Protein AF-A0A2P2MJB2-F1 (afdb_monomer_lite)

Structure (mmCIF, N/CA/C/O backbone):
data_AF-A0A2P2MJB2-F1
#
_entry.id   AF-A0A2P2MJB2-F1
#
loop_
_atom_site.group_PDB
_atom_site.id
_atom_site.type_symbol
_atom_site.label_atom_id
_atom_site.label_alt_id
_atom_site.label_comp_id
_atom_site.label_asym_id
_atom_site.label_entity_id
_atom_site.label_seq_id
_atom_site.pdbx_PDB_ins_code
_atom_site.Cartn_x
_atom_site.Cartn_y
_atom_site.Cartn_z
_atom_site.occupancy
_atom_site.B_iso_or_equiv
_atom_site.auth_seq_id
_atom_site.auth_comp_id
_atom_site.auth_asym_id
_atom_site.auth_atom_id
_atom_site.pdbx_PDB_model_num
ATOM 1 N N . MET A 1 1 ? -9.922 12.849 76.627 1.00 43.41 1 MET A N 1
ATOM 2 C CA . MET A 1 1 ? -11.398 12.829 76.619 1.00 43.41 1 MET A CA 1
ATOM 3 C C . MET A 1 1 ? -11.827 11.798 75.585 1.00 43.41 1 MET A C 1
ATOM 5 O O . MET A 1 1 ? -11.849 12.112 74.407 1.00 43.41 1 MET A O 1
ATOM 9 N N . SER A 1 2 ? -12.050 10.553 76.002 1.00 50.75 2 SER A N 1
ATOM 10 C CA . SER A 1 2 ? -12.799 9.562 75.207 1.00 50.75 2 SER A CA 1
ATOM 11 C C . SER A 1 2 ? -14.264 9.645 75.650 1.00 50.75 2 SER A C 1
ATOM 13 O O . SER A 1 2 ? -14.484 10.050 76.798 1.00 50.75 2 SER A O 1
ATOM 15 N N . PRO A 1 3 ? -15.258 9.277 74.818 1.00 53.44 3 PRO A N 1
ATOM 16 C CA . PRO A 1 3 ? -15.644 7.860 74.802 1.00 53.44 3 PRO A CA 1
ATOM 17 C C . PRO A 1 3 ? -16.265 7.290 73.495 1.00 53.44 3 PRO A C 1
ATOM 19 O O . PRO A 1 3 ? -16.891 8.003 72.724 1.00 53.44 3 PRO A O 1
ATOM 22 N N . LEU A 1 4 ? -16.145 5.954 73.382 1.00 44.53 4 LEU A N 1
ATOM 23 C CA . LEU A 1 4 ? -17.141 4.948 72.935 1.00 44.53 4 LEU A CA 1
ATOM 24 C C . LEU A 1 4 ? -17.573 4.928 71.450 1.00 44.53 4 LEU A C 1
ATOM 26 O O . LEU A 1 4 ? -18.148 5.879 70.947 1.00 44.53 4 LEU A O 1
ATOM 30 N N . ALA A 1 5 ? -17.196 3.870 70.710 1.00 39.19 5 ALA A N 1
ATOM 31 C CA . ALA A 1 5 ? -17.978 2.632 70.449 1.00 39.19 5 ALA A CA 1
ATOM 32 C C . ALA A 1 5 ? -19.098 2.893 69.410 1.00 39.19 5 ALA A C 1
ATOM 34 O O . ALA A 1 5 ? -19.736 3.929 69.463 1.00 39.19 5 ALA A O 1
ATOM 35 N N . TRP A 1 6 ? -19.341 2.089 68.370 1.00 40.00 6 TRP A N 1
ATOM 36 C CA . TRP A 1 6 ? -19.745 0.682 68.393 1.00 40.00 6 TRP A CA 1
ATOM 37 C C . TRP A 1 6 ? -19.389 -0.048 67.081 1.00 40.00 6 TRP A C 1
ATOM 39 O O . TRP A 1 6 ? -19.375 0.531 65.998 1.00 40.00 6 TRP A O 1
ATOM 49 N N . LEU A 1 7 ? -19.106 -1.341 67.237 1.00 38.88 7 LEU A N 1
ATOM 50 C CA . LEU A 1 7 ? -18.754 -2.357 66.242 1.00 38.88 7 LEU A CA 1
ATOM 51 C C . LEU A 1 7 ? -19.989 -3.038 65.600 1.00 38.88 7 LEU A C 1
ATOM 53 O O . LEU A 1 7 ? -21.054 -3.052 66.212 1.00 38.88 7 LEU A O 1
ATOM 57 N N . LEU A 1 8 ? -19.713 -3.758 64.491 1.00 44.00 8 LEU A N 1
ATOM 58 C CA . LEU A 1 8 ? -20.406 -4.936 63.896 1.00 44.00 8 LEU A CA 1
ATOM 59 C C . LEU A 1 8 ? -21.580 -4.690 62.910 1.00 44.00 8 LEU A C 1
ATOM 61 O O . LEU A 1 8 ? -22.288 -3.699 63.045 1.00 44.00 8 LEU A O 1
ATOM 65 N N . PRO A 1 9 ? -21.935 -5.669 62.037 1.00 54.81 9 PRO A N 1
ATOM 66 C CA . PRO A 1 9 ? -21.113 -6.609 61.238 1.00 54.81 9 PRO A CA 1
ATOM 67 C C . PRO A 1 9 ? -21.660 -6.850 59.793 1.00 54.81 9 PRO A C 1
ATOM 69 O O . PRO A 1 9 ? -22.717 -6.330 59.436 1.00 54.81 9 PRO A O 1
ATOM 72 N N . PRO A 1 10 ? -20.981 -7.663 58.948 1.00 51.41 10 PRO A N 1
ATOM 73 C CA . PRO A 1 10 ? -21.463 -8.055 57.616 1.00 51.41 10 PRO A CA 1
ATOM 74 C C . PRO A 1 10 ? -22.484 -9.205 57.674 1.00 51.41 10 PRO A C 1
ATOM 76 O O . PRO A 1 10 ? -22.406 -10.057 58.556 1.00 51.41 10 PRO A O 1
ATOM 79 N N . HIS A 1 11 ? -23.392 -9.286 56.694 1.00 41.19 11 HIS A N 1
ATOM 80 C CA . HIS A 1 11 ? -24.265 -10.451 56.503 1.00 41.19 11 HIS A CA 1
ATOM 81 C C . HIS A 1 11 ? -24.549 -10.735 55.016 1.00 41.19 11 HIS A C 1
ATOM 83 O O . HIS A 1 11 ? -25.156 -9.939 54.307 1.00 41.19 11 HIS A O 1
ATOM 89 N N . ALA A 1 12 ? -24.142 -11.925 54.587 1.00 40.00 12 ALA A N 1
ATOM 90 C CA . ALA A 1 12 ? -24.775 -12.769 53.567 1.00 40.00 12 ALA A CA 1
ATOM 91 C C . ALA A 1 12 ? -24.996 -14.156 54.242 1.00 40.00 12 ALA A C 1
ATOM 93 O O . ALA A 1 12 ? -24.514 -14.308 55.372 1.00 40.00 12 ALA A O 1
ATOM 94 N N . PRO A 1 13 ? -25.606 -15.206 53.642 1.00 51.09 13 PRO A N 1
ATOM 95 C CA . PRO A 1 13 ? -26.336 -15.336 52.369 1.00 51.09 13 PRO A CA 1
ATOM 96 C C . PRO A 1 13 ? -27.654 -16.180 52.459 1.00 51.09 13 PRO A C 1
ATOM 98 O O . PRO A 1 13 ? -28.024 -16.674 53.521 1.00 51.09 13 PRO A O 1
ATOM 101 N N . ALA A 1 14 ? -28.235 -16.452 51.272 1.00 40.25 14 ALA A N 1
ATOM 102 C CA . ALA A 1 14 ? -28.936 -17.689 50.843 1.00 40.25 14 ALA A CA 1
ATOM 103 C C . ALA A 1 14 ? -30.496 -17.741 50.933 1.00 40.25 14 ALA A C 1
ATOM 105 O O . ALA A 1 14 ? -31.116 -16.806 51.425 1.00 40.25 14 ALA A O 1
ATOM 106 N N . PRO A 1 15 ? -31.164 -18.807 50.426 1.00 49.62 15 PRO A N 1
ATOM 107 C CA . PRO A 1 15 ? -31.407 -19.117 48.998 1.00 49.62 15 PRO A CA 1
ATOM 108 C C . PRO A 1 15 ? -32.868 -19.566 48.729 1.00 49.62 15 PRO A C 1
ATOM 110 O O . PRO A 1 15 ? -33.490 -20.116 49.629 1.00 49.62 15 PRO A O 1
ATOM 113 N N . ILE A 1 16 ? -33.423 -19.476 47.506 1.00 40.62 16 ILE A N 1
ATOM 114 C CA . ILE A 1 16 ? -34.635 -20.273 47.183 1.00 40.62 16 ILE A CA 1
ATOM 115 C C . ILE A 1 16 ? -34.824 -20.592 45.680 1.00 40.62 16 ILE A C 1
ATOM 117 O O . ILE A 1 16 ? -35.149 -19.736 44.868 1.00 40.62 16 ILE A O 1
ATOM 121 N N . THR A 1 17 ? -34.542 -21.860 45.358 1.00 38.47 17 THR A N 1
ATOM 122 C CA . THR A 1 17 ? -35.263 -22.852 44.521 1.00 38.47 17 THR A CA 1
ATOM 123 C C . THR A 1 17 ? -36.115 -22.462 43.295 1.00 38.47 17 THR A C 1
ATOM 125 O O . THR A 1 17 ? -37.085 -21.717 43.378 1.00 38.47 17 THR A O 1
ATOM 128 N N . SER A 1 18 ? -35.825 -23.177 42.196 1.00 41.62 18 SER A N 1
ATOM 129 C CA . SER A 1 18 ? -36.651 -23.434 40.996 1.00 41.62 18 SER A CA 1
ATOM 130 C C . SER A 1 18 ? -37.917 -24.264 41.305 1.00 41.62 18 SER A C 1
ATOM 132 O O . SER A 1 18 ? -37.955 -24.947 42.331 1.00 41.62 18 SER A O 1
ATOM 134 N N . PRO A 1 19 ? -38.913 -24.298 40.394 1.00 46.28 19 PRO A N 1
ATOM 135 C CA . PRO A 1 19 ? -39.072 -25.536 39.621 1.00 46.28 19 PRO A CA 1
ATOM 136 C C . PRO A 1 19 ? -39.451 -25.345 38.135 1.00 46.28 19 PRO A C 1
ATOM 138 O O . PRO A 1 19 ? -40.383 -24.637 37.771 1.00 46.28 19 PRO A O 1
ATOM 141 N N . PHE A 1 20 ? -38.707 -26.045 37.279 1.00 32.50 20 PHE A N 1
ATOM 142 C CA . PHE A 1 20 ? -39.176 -27.078 36.340 1.00 32.50 20 PHE A CA 1
ATOM 143 C C . PHE A 1 20 ? -40.640 -27.018 35.839 1.00 32.50 20 PHE A C 1
ATOM 145 O O . PHE A 1 20 ? -41.558 -27.422 36.549 1.00 32.50 20 PHE A O 1
ATOM 152 N N . ILE A 1 21 ? -40.840 -26.711 34.548 1.00 40.47 21 ILE A N 1
ATOM 153 C CA . ILE A 1 21 ? -41.947 -27.267 33.747 1.00 40.47 21 ILE A CA 1
ATOM 154 C C . ILE A 1 21 ? -41.405 -27.691 32.377 1.00 40.47 21 ILE A C 1
ATOM 156 O O . ILE A 1 21 ? -41.016 -26.869 31.554 1.00 40.47 21 ILE A O 1
ATOM 160 N N . ALA A 1 22 ? -41.434 -29.001 32.140 1.00 38.81 22 ALA A N 1
ATOM 161 C CA . ALA A 1 22 ? -41.289 -29.645 30.843 1.00 38.81 22 ALA A CA 1
ATOM 162 C C . ALA A 1 22 ? -42.649 -30.219 30.430 1.00 38.81 22 ALA A C 1
ATOM 164 O O . ALA A 1 22 ? -43.267 -30.898 31.249 1.00 38.81 22 ALA A O 1
ATOM 165 N N . LYS A 1 23 ? -43.086 -30.019 29.175 1.00 38.75 23 LYS A N 1
ATOM 166 C CA . LYS A 1 23 ? -44.086 -30.873 28.498 1.00 38.75 23 LYS A CA 1
ATOM 167 C C . LYS A 1 23 ? -43.844 -30.938 26.976 1.00 38.75 23 LYS A C 1
ATOM 169 O O . LYS A 1 23 ? -44.117 -29.987 26.258 1.00 38.75 23 LYS A O 1
ATOM 174 N N . ASN A 1 24 ? -43.288 -32.078 26.550 1.00 30.58 24 ASN A N 1
ATOM 175 C CA . ASN A 1 24 ? -43.633 -32.967 25.420 1.00 30.58 24 ASN A CA 1
ATOM 176 C C . ASN A 1 24 ? -44.560 -32.439 24.299 1.00 30.58 24 ASN A C 1
ATOM 178 O O . ASN A 1 24 ? -45.651 -31.958 24.567 1.00 30.58 24 ASN A O 1
ATOM 182 N N . SER A 1 25 ? -44.138 -32.509 23.027 1.00 32.75 25 SER A N 1
ATOM 183 C CA . SER A 1 25 ? -44.220 -33.655 22.082 1.00 32.75 25 SER A CA 1
ATOM 184 C C . SER A 1 25 ? -45.566 -33.772 21.360 1.00 32.75 25 SER A C 1
ATOM 186 O O . SER A 1 25 ? -46.588 -34.033 21.985 1.00 32.75 25 SER A O 1
ATOM 188 N N . THR A 1 26 ? -45.546 -33.691 20.025 1.00 35.88 26 THR A N 1
ATOM 189 C CA . THR A 1 26 ? -46.338 -34.580 19.155 1.00 35.88 26 THR A CA 1
ATOM 190 C C . THR A 1 26 ? -45.805 -34.571 17.717 1.00 35.88 26 THR A C 1
ATOM 192 O O . THR A 1 26 ? -45.382 -33.555 17.176 1.00 35.88 26 THR A O 1
ATOM 195 N N . ARG A 1 27 ? -45.774 -35.777 17.146 1.00 32.28 27 ARG A N 1
ATOM 196 C CA . ARG A 1 27 ? -45.205 -36.218 15.864 1.00 32.28 27 ARG A CA 1
ATOM 197 C C . ARG A 1 27 ? -46.174 -36.021 14.684 1.00 32.28 27 ARG A C 1
ATOM 199 O O . ARG A 1 27 ? -47.317 -36.433 14.821 1.00 32.28 27 ARG A O 1
ATOM 206 N N . SER A 1 28 ? -45.606 -35.614 13.534 1.00 34.28 28 SER A N 1
ATOM 207 C CA . SER A 1 28 ? -45.707 -36.209 12.165 1.00 34.28 28 SER A CA 1
ATOM 208 C C . SER A 1 28 ? -47.097 -36.387 11.498 1.00 34.28 28 SER A C 1
ATOM 210 O O . SER A 1 28 ? -48.111 -36.197 12.155 1.00 34.28 28 SER A O 1
ATOM 212 N N . PRO A 1 29 ? -47.219 -36.871 10.232 1.00 47.38 29 PRO A N 1
ATOM 213 C CA . PRO A 1 29 ? -46.289 -36.977 9.083 1.00 47.38 29 PRO A CA 1
ATOM 214 C C . PRO A 1 29 ? -46.909 -36.456 7.753 1.00 47.38 29 PRO A C 1
ATOM 216 O O . PRO A 1 29 ? -48.090 -36.126 7.705 1.00 47.38 29 PRO A O 1
ATOM 219 N N . ARG A 1 30 ? -46.126 -36.468 6.657 1.00 38.19 30 ARG A N 1
ATOM 220 C CA . ARG A 1 30 ? -46.493 -36.841 5.256 1.00 38.19 30 ARG A CA 1
ATOM 221 C C . ARG A 1 30 ? -45.247 -36.575 4.384 1.00 38.19 30 ARG A C 1
ATOM 223 O O . ARG A 1 30 ? -44.836 -35.432 4.269 1.00 38.19 30 ARG A O 1
ATOM 230 N N . LEU A 1 31 ? -44.413 -37.559 4.028 1.00 35.00 31 LEU A N 1
ATOM 231 C CA . LEU A 1 31 ? -44.549 -38.567 2.959 1.00 35.00 31 LEU A CA 1
ATOM 232 C C . LEU A 1 31 ? -45.032 -37.998 1.614 1.00 35.00 31 LEU A C 1
ATOM 234 O O . LEU A 1 31 ? -46.229 -37.793 1.455 1.00 35.00 31 LEU A O 1
ATOM 238 N N . PHE A 1 32 ? -44.100 -37.798 0.674 1.00 32.62 32 PHE A N 1
ATOM 239 C CA . PHE A 1 32 ? -43.993 -38.443 -0.656 1.00 32.62 32 PHE A CA 1
ATOM 240 C C . PHE A 1 32 ? -43.195 -37.547 -1.615 1.00 32.62 32 PHE A C 1
ATOM 242 O O . PHE A 1 32 ? -43.469 -36.356 -1.711 1.00 32.62 32 PHE A O 1
ATOM 249 N N . GLY A 1 33 ? -42.246 -38.123 -2.361 1.00 34.00 33 GLY A N 1
ATOM 250 C CA . GLY A 1 33 ? -41.625 -37.423 -3.491 1.00 34.00 33 GLY A CA 1
ATOM 251 C C . GLY A 1 33 ? -40.179 -37.799 -3.789 1.00 34.00 33 GLY A C 1
ATOM 252 O O . GLY A 1 33 ? -39.325 -36.930 -3.904 1.00 34.00 33 GLY A O 1
ATOM 253 N N . SER A 1 34 ? -39.887 -39.089 -3.897 1.00 38.25 34 SER A N 1
ATOM 254 C CA . SER A 1 34 ? -38.646 -39.604 -4.471 1.00 38.25 34 SER A CA 1
ATOM 255 C C . SER A 1 34 ? -38.656 -39.433 -5.989 1.00 38.25 34 SER A C 1
ATOM 257 O O . SER A 1 34 ? -39.406 -40.166 -6.611 1.00 38.25 34 SER A O 1
ATOM 259 N N . TYR A 1 35 ? -37.818 -38.574 -6.580 1.00 40.47 35 TYR A N 1
ATOM 260 C CA . TYR A 1 35 ? -37.273 -38.778 -7.936 1.00 40.47 35 TYR A CA 1
ATOM 261 C C . TYR A 1 35 ? -35.964 -37.993 -8.118 1.00 40.47 35 TYR A C 1
ATOM 263 O O . TYR A 1 35 ? -35.960 -36.778 -8.285 1.00 40.47 35 TYR A O 1
ATOM 271 N N . LEU A 1 36 ? -34.844 -38.720 -8.109 1.00 39.91 36 LEU A N 1
ATOM 272 C CA . LEU A 1 36 ? -33.612 -38.317 -8.789 1.00 39.91 36 LEU A CA 1
ATOM 273 C C . LEU A 1 36 ? -33.759 -38.629 -10.284 1.00 39.91 36 LEU A C 1
ATOM 275 O O . LEU A 1 36 ? -34.288 -39.686 -10.636 1.00 39.91 36 LEU A O 1
ATOM 279 N N . PRO A 1 37 ? -33.176 -37.794 -11.153 1.00 48.34 37 PRO A N 1
ATOM 280 C CA . PRO A 1 37 ? -32.307 -38.359 -12.176 1.00 48.34 37 PRO A CA 1
ATOM 281 C C . PRO A 1 37 ? -30.962 -37.622 -12.270 1.00 48.34 37 PRO A C 1
ATOM 283 O O . PRO A 1 37 ? -30.874 -36.398 -12.227 1.00 48.34 37 PRO A O 1
ATOM 286 N N . ALA A 1 38 ? -29.903 -38.418 -12.415 1.00 47.19 38 ALA A N 1
ATOM 287 C CA . ALA A 1 38 ? -28.533 -38.001 -12.703 1.00 47.19 38 ALA A CA 1
ATOM 288 C C . ALA A 1 38 ? -28.346 -37.682 -14.221 1.00 47.19 38 ALA A C 1
ATOM 290 O O . ALA A 1 38 ? -29.267 -37.895 -15.012 1.00 47.19 38 ALA A O 1
ATOM 291 N N . PRO A 1 39 ? -27.183 -37.149 -14.650 1.00 44.59 39 PRO A N 1
ATOM 292 C CA . PRO A 1 39 ? -27.061 -36.117 -15.685 1.00 44.59 39 PRO A CA 1
ATOM 293 C C . PRO A 1 39 ? -26.929 -36.640 -17.124 1.00 44.59 39 PRO A C 1
ATOM 295 O O . PRO A 1 39 ? -26.450 -37.747 -17.364 1.00 44.59 39 PRO A O 1
ATOM 298 N N . ARG A 1 40 ? -27.210 -35.770 -18.106 1.00 41.16 40 ARG A N 1
ATOM 299 C CA . ARG A 1 40 ? -26.681 -35.886 -19.477 1.00 41.16 40 ARG A CA 1
ATOM 300 C C . ARG A 1 40 ? -26.081 -34.550 -19.923 1.00 41.16 40 ARG A C 1
ATOM 302 O O . ARG A 1 40 ? -26.761 -33.530 -19.923 1.00 41.16 40 ARG A O 1
ATOM 309 N N . LYS A 1 41 ? -24.790 -34.573 -20.269 1.00 43.97 41 LYS A N 1
ATOM 310 C CA . LYS A 1 41 ? -24.039 -33.457 -20.869 1.00 43.97 41 LYS A CA 1
ATOM 311 C C . LYS A 1 41 ? -24.464 -33.264 -22.328 1.00 43.97 41 LYS A C 1
ATOM 313 O O . LYS A 1 41 ? -24.533 -34.260 -23.047 1.00 43.97 41 LYS A O 1
ATOM 318 N N . PRO A 1 42 ? -24.544 -32.015 -22.798 1.00 46.28 42 PRO A N 1
ATOM 319 C CA . PRO A 1 42 ? -24.062 -31.676 -24.129 1.00 46.28 42 PRO A CA 1
ATOM 320 C C . PRO A 1 42 ? -22.739 -30.914 -24.011 1.00 46.28 42 PRO A C 1
ATOM 322 O O . PRO A 1 42 ? -22.629 -29.919 -23.295 1.00 46.28 42 PRO A O 1
ATOM 325 N N . ARG A 1 43 ? -21.722 -31.426 -24.707 1.00 46.12 43 ARG A N 1
ATOM 326 C CA . ARG A 1 43 ? -20.612 -30.622 -25.217 1.00 46.12 43 ARG A CA 1
ATOM 327 C C . ARG A 1 43 ? -21.176 -29.814 -26.382 1.00 46.12 43 ARG A C 1
ATOM 329 O O . ARG A 1 43 ? -21.830 -30.414 -27.222 1.00 46.12 43 ARG A O 1
ATOM 336 N N . ASP A 1 44 ? -20.955 -28.506 -26.396 1.00 41.75 44 ASP A N 1
ATOM 337 C CA . ASP A 1 44 ? -20.307 -27.833 -27.524 1.00 41.75 44 ASP A CA 1
ATOM 338 C C . ASP A 1 44 ? -20.040 -26.362 -27.211 1.00 41.75 44 ASP A C 1
ATOM 340 O O . ASP A 1 44 ? -20.667 -25.743 -26.351 1.00 41.75 44 ASP A O 1
ATOM 344 N N . GLY A 1 45 ? -18.967 -25.876 -27.826 1.00 51.62 45 GLY A N 1
ATOM 345 C CA . GLY A 1 45 ? -18.256 -24.671 -27.459 1.00 51.62 45 GLY A CA 1
ATOM 346 C C . GLY A 1 45 ? -18.960 -23.389 -27.872 1.00 51.62 45 GLY A C 1
ATOM 347 O O . GLY A 1 45 ? -19.231 -23.142 -29.039 1.00 51.62 45 GLY A O 1
ATOM 348 N N . SER A 1 46 ? -19.118 -22.520 -26.889 1.00 43.25 46 SER A N 1
ATOM 349 C CA . SER A 1 46 ? -19.092 -21.070 -27.030 1.00 43.25 46 SER A CA 1
ATOM 350 C C . SER A 1 46 ? -18.751 -20.570 -25.639 1.00 43.25 46 SER A C 1
ATOM 352 O O . SER A 1 46 ? -19.523 -20.835 -24.721 1.00 43.25 46 SER A O 1
ATOM 354 N N . TRP A 1 47 ? -17.589 -19.951 -25.433 1.00 46.78 47 TRP A N 1
ATOM 355 C CA . TRP A 1 47 ? -17.288 -19.295 -24.163 1.00 46.78 47 TRP A CA 1
ATOM 356 C C . TRP A 1 47 ? -18.332 -18.199 -23.939 1.00 46.78 47 TRP A C 1
ATOM 358 O O . TRP A 1 47 ? -18.296 -17.200 -24.659 1.00 46.78 47 TRP A O 1
ATOM 368 N N . PRO A 1 48 ? -19.265 -18.332 -22.977 1.00 46.03 48 PRO A N 1
ATOM 369 C CA . PRO A 1 48 ? -19.986 -17.168 -22.529 1.00 46.03 48 PRO A CA 1
ATOM 370 C C . PRO A 1 48 ? -19.034 -16.458 -21.577 1.00 46.03 48 PRO A C 1
ATOM 372 O O . PRO A 1 48 ? -18.573 -17.033 -20.586 1.00 46.03 48 PRO A O 1
ATOM 375 N N . CYS A 1 49 ? -18.725 -15.204 -21.875 1.00 48.34 49 CYS A N 1
ATOM 376 C CA . CYS A 1 49 ? -18.205 -14.291 -20.878 1.00 48.34 49 CYS A CA 1
ATOM 377 C C . CYS A 1 49 ? -19.178 -14.373 -19.692 1.00 48.34 49 CYS A C 1
ATOM 379 O O . CYS A 1 49 ? -20.289 -13.847 -19.764 1.00 48.34 49 CYS A O 1
ATOM 381 N N . LYS A 1 50 ? -18.810 -15.086 -18.620 1.00 41.03 50 LYS A N 1
ATOM 382 C CA . LYS A 1 50 ? -19.469 -14.929 -17.328 1.00 41.03 50 LYS A CA 1
ATOM 383 C C . LYS A 1 50 ? -19.104 -13.518 -16.895 1.00 41.03 50 LYS A C 1
ATOM 385 O O . LYS A 1 50 ? -18.112 -13.310 -16.207 1.00 41.03 50 LYS A O 1
ATOM 390 N N . ALA A 1 51 ? -19.907 -12.545 -17.316 1.00 44.66 51 ALA A N 1
ATOM 391 C CA . ALA A 1 51 ? -20.214 -11.452 -16.425 1.00 44.66 51 ALA A CA 1
ATOM 392 C C . ALA A 1 51 ? -20.777 -12.150 -15.190 1.00 44.66 51 ALA A C 1
ATOM 394 O O . ALA A 1 51 ? -21.921 -12.607 -15.185 1.00 44.66 51 ALA A O 1
ATOM 395 N N . SER A 1 52 ? -19.906 -12.386 -14.208 1.00 46.59 52 SER A N 1
ATOM 396 C CA . SER A 1 52 ? -20.328 -12.657 -12.851 1.00 46.59 52 SER A CA 1
ATOM 397 C C . SER A 1 52 ? -21.345 -11.572 -12.572 1.00 46.59 52 SER A C 1
ATOM 399 O O . SER A 1 52 ? -20.987 -10.396 -12.552 1.00 46.59 52 SER A O 1
ATOM 401 N N . SER A 1 53 ? -22.614 -11.970 -12.503 1.00 45.16 53 SER A N 1
ATOM 402 C CA . SER A 1 53 ? -23.677 -11.204 -11.878 1.00 45.16 53 SER A CA 1
ATOM 403 C C . SER A 1 53 ? -23.035 -10.536 -10.685 1.00 45.16 53 SER A C 1
ATOM 405 O O . SER A 1 53 ? -22.598 -11.259 -9.787 1.00 45.16 53 SER A O 1
ATOM 407 N N . SER A 1 54 ? -22.836 -9.219 -10.778 1.00 47.28 54 SER A N 1
ATOM 408 C CA . SER A 1 54 ? -22.160 -8.425 -9.771 1.00 47.28 54 SER A CA 1
ATOM 409 C C . SER A 1 54 ? -22.846 -8.783 -8.476 1.00 47.28 54 SER A C 1
ATOM 41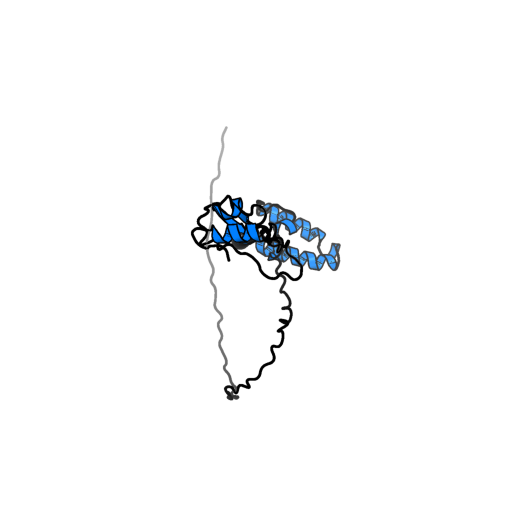1 O O . SER A 1 54 ? -24.013 -8.439 -8.278 1.00 47.28 54 SER A O 1
ATOM 413 N N . SER A 1 55 ? -22.168 -9.608 -7.681 1.00 52.56 55 SER A N 1
ATOM 414 C CA . SER A 1 55 ? -22.613 -10.001 -6.366 1.00 52.56 55 SER A CA 1
ATOM 415 C C . SER A 1 55 ? -23.008 -8.698 -5.710 1.00 52.56 55 SER A C 1
ATOM 417 O O . SER A 1 55 ? -22.185 -7.782 -5.686 1.00 52.56 55 SER A O 1
ATOM 419 N N . SER A 1 56 ? -24.269 -8.564 -5.302 1.00 52.88 56 SER A N 1
ATOM 420 C CA . SER A 1 56 ? -24.683 -7.472 -4.436 1.00 52.88 56 SER A CA 1
ATOM 421 C C . SER A 1 56 ? -23.680 -7.485 -3.297 1.00 52.88 56 SER A C 1
ATOM 423 O O . SER A 1 56 ? -23.669 -8.423 -2.502 1.00 52.88 56 SER A O 1
ATOM 425 N N . SER A 1 57 ? -22.718 -6.567 -3.346 1.00 54.22 57 SER A N 1
ATOM 426 C CA . SER A 1 57 ? -21.613 -6.530 -2.412 1.00 54.22 57 SER A CA 1
ATOM 427 C C . SER A 1 57 ? -22.268 -6.246 -1.079 1.00 54.22 57 SER A C 1
ATOM 429 O O . SER A 1 57 ? -22.749 -5.132 -0.869 1.00 54.22 57 SER A O 1
ATOM 431 N N . SER A 1 58 ? -22.394 -7.275 -0.241 1.00 60.44 58 SER A N 1
ATOM 432 C CA . SER A 1 58 ? -22.772 -7.116 1.154 1.00 60.44 58 SER A CA 1
ATOM 433 C C . SER A 1 58 ? -21.699 -6.243 1.771 1.00 60.44 58 SER A C 1
ATOM 435 O O . SER A 1 58 ? -20.624 -6.720 2.115 1.00 60.44 58 SER A O 1
ATOM 437 N N . PHE A 1 59 ? -21.960 -4.946 1.773 1.00 66.69 59 PHE A N 1
ATOM 438 C CA . PHE A 1 59 ? -21.055 -3.946 2.285 1.00 66.69 59 PHE A CA 1
ATOM 439 C C . PHE A 1 59 ? -21.023 -4.117 3.798 1.00 66.69 59 PHE A C 1
ATOM 441 O O . PHE A 1 59 ? -22.068 -4.044 4.446 1.00 66.69 59 PHE A O 1
ATOM 448 N N . SER A 1 60 ? -19.860 -4.456 4.341 1.00 79.81 60 SER A N 1
ATOM 449 C CA . SER A 1 60 ? -19.696 -4.677 5.771 1.00 79.81 60 SER A CA 1
ATOM 450 C C . SER A 1 60 ? -19.149 -3.402 6.402 1.00 79.81 60 SER A C 1
ATOM 452 O O . SER A 1 60 ? -18.288 -2.744 5.826 1.00 79.81 60 SER A O 1
ATOM 454 N N . VAL A 1 61 ? -19.619 -3.021 7.595 1.00 84.62 61 VAL A N 1
ATOM 455 C CA . VAL A 1 61 ? -19.131 -1.793 8.258 1.00 84.62 61 VAL A CA 1
ATOM 456 C 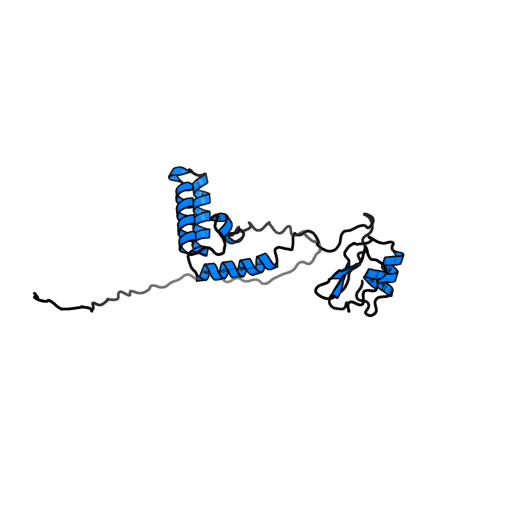C . VAL A 1 61 ? -17.610 -1.815 8.483 1.00 84.62 61 VAL A C 1
ATOM 458 O O . VAL A 1 61 ? -16.971 -0.770 8.530 1.00 84.62 61 VAL A O 1
ATOM 461 N N . THR A 1 62 ? -17.030 -3.015 8.575 1.00 84.75 62 THR A N 1
ATOM 462 C CA . THR A 1 62 ? -15.597 -3.279 8.758 1.00 84.75 62 THR A CA 1
ATOM 463 C C . THR A 1 62 ? -14.741 -3.002 7.523 1.00 84.75 62 THR A C 1
ATOM 465 O O . THR A 1 62 ? -13.518 -3.032 7.632 1.00 84.75 62 THR A O 1
ATOM 468 N N . ASP A 1 63 ? -15.356 -2.724 6.368 1.00 84.25 63 ASP A N 1
ATOM 469 C CA . ASP A 1 63 ? -14.649 -2.257 5.168 1.00 84.25 63 ASP A CA 1
ATOM 470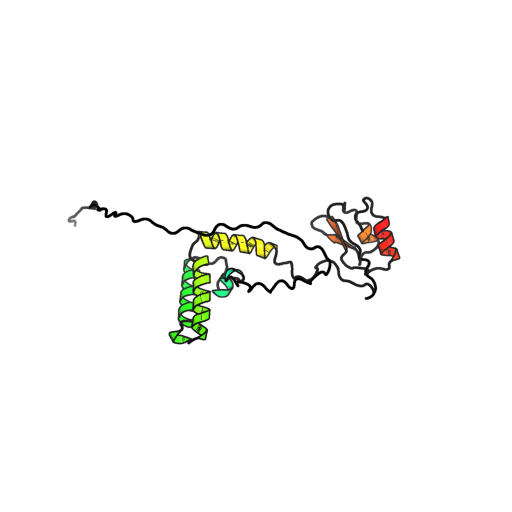 C C . ASP A 1 63 ? -14.130 -0.813 5.335 1.00 84.25 63 ASP A C 1
ATOM 472 O O . ASP A 1 63 ? -13.241 -0.371 4.601 1.00 84.25 63 ASP A O 1
ATOM 476 N N . PHE A 1 64 ? -14.663 -0.074 6.314 1.00 86.81 64 PHE A N 1
ATOM 477 C CA . PHE A 1 64 ? -14.181 1.245 6.712 1.00 86.81 64 PHE A CA 1
ATOM 478 C C . PHE A 1 64 ? -13.368 1.201 7.998 1.00 86.81 64 PHE A C 1
ATOM 480 O O . PHE A 1 64 ? -13.506 0.296 8.820 1.00 86.81 64 PHE A O 1
ATOM 487 N N . ASP A 1 65 ? -12.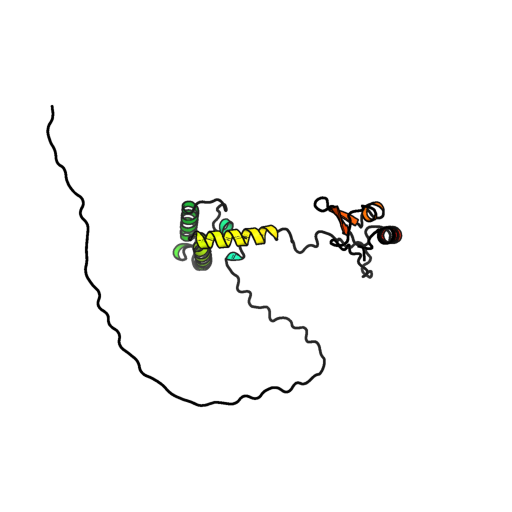585 2.258 8.210 1.00 92.12 65 ASP A N 1
ATOM 488 C CA . ASP A 1 65 ? -11.942 2.486 9.494 1.00 92.12 65 ASP A CA 1
ATOM 489 C C . ASP A 1 65 ? -12.979 2.956 10.534 1.00 92.12 65 ASP A C 1
ATOM 491 O O . ASP A 1 65 ? -13.507 4.072 10.483 1.00 92.12 65 ASP A O 1
ATOM 495 N N . LEU A 1 66 ? -13.296 2.066 11.478 1.00 95.69 66 LEU A N 1
ATOM 496 C CA . LEU A 1 66 ? -14.256 2.310 12.554 1.00 95.69 66 LEU A CA 1
ATOM 497 C C . LEU A 1 66 ? -13.786 3.387 13.545 1.00 95.69 66 LEU A C 1
ATOM 499 O O . LEU A 1 66 ? -14.626 4.044 14.168 1.00 95.69 66 LEU A O 1
ATOM 503 N N . TYR A 1 67 ? -12.473 3.581 13.701 1.00 95.81 67 TYR A N 1
ATOM 504 C CA . TYR A 1 67 ? -11.925 4.622 14.569 1.00 95.81 67 TYR A CA 1
ATOM 505 C C . TYR A 1 67 ? -12.099 5.998 13.923 1.00 95.81 67 TYR A C 1
ATOM 507 O O . TYR A 1 67 ? -12.614 6.915 14.572 1.00 95.81 67 TYR A O 1
ATOM 515 N N . ASP A 1 68 ? -11.815 6.106 12.622 1.00 94.38 68 ASP A N 1
ATOM 516 C CA . ASP A 1 68 ? -12.070 7.319 11.834 1.00 94.38 68 ASP A CA 1
ATOM 517 C C . ASP A 1 68 ? -13.561 7.675 11.806 1.00 94.38 68 ASP A C 1
ATOM 519 O O . ASP A 1 68 ? -13.933 8.838 11.974 1.00 94.38 68 ASP A O 1
ATOM 523 N N . LEU A 1 69 ? -14.434 6.673 11.661 1.00 94.31 69 LEU A N 1
ATOM 524 C CA . LEU A 1 69 ? -15.887 6.854 11.697 1.00 94.31 69 LEU A CA 1
ATOM 525 C C . LEU A 1 69 ? -16.369 7.458 13.028 1.00 94.31 69 LEU A C 1
ATOM 527 O O . LEU A 1 69 ? -17.270 8.300 13.042 1.00 94.31 69 LEU A O 1
ATOM 531 N N . LEU A 1 70 ? -15.775 7.044 14.152 1.00 95.00 70 LEU A N 1
ATOM 532 C CA . LEU A 1 70 ? -16.050 7.622 15.471 1.00 95.00 70 LEU A CA 1
ATOM 533 C C . LEU A 1 70 ? -15.272 8.925 15.737 1.00 95.00 70 LEU A C 1
ATOM 535 O O . LEU A 1 70 ? -15.591 9.636 16.697 1.00 95.00 70 LEU A O 1
ATOM 539 N N . GLY A 1 71 ? -14.292 9.258 14.895 1.00 94.50 71 GLY A N 1
ATOM 540 C CA . GLY A 1 71 ? -13.427 10.428 15.028 1.00 94.50 71 GLY A CA 1
ATOM 541 C C . GLY A 1 71 ? -12.478 10.338 16.222 1.00 94.50 71 GLY A C 1
ATOM 542 O O . GLY A 1 71 ? -12.306 11.325 16.942 1.00 94.50 71 GLY A O 1
ATOM 543 N N . ILE A 1 72 ? -11.927 9.151 16.474 1.00 96.81 72 ILE A N 1
ATOM 544 C CA . ILE A 1 72 ? -11.001 8.857 17.575 1.00 96.81 72 ILE A CA 1
ATOM 545 C C . ILE A 1 72 ? -9.769 8.114 17.055 1.00 96.81 72 ILE A C 1
ATOM 547 O O . ILE A 1 72 ? -9.787 7.574 15.958 1.00 96.81 72 ILE A O 1
ATOM 551 N N . ASP A 1 73 ? -8.708 8.070 17.858 1.00 94.31 73 ASP A N 1
ATOM 552 C CA . ASP A 1 73 ? -7.482 7.344 17.517 1.00 94.31 73 ASP A CA 1
ATOM 553 C C . ASP A 1 73 ? -7.600 5.839 17.831 1.00 94.31 73 ASP A C 1
ATOM 555 O O . ASP A 1 73 ? -8.329 5.460 18.756 1.00 94.31 73 ASP A O 1
ATOM 559 N N . ASN A 1 74 ? -6.861 4.979 17.123 1.00 92.38 74 ASN A N 1
ATOM 560 C CA . ASN A 1 74 ? -6.863 3.529 17.371 1.00 92.38 74 ASN A CA 1
ATOM 561 C C . ASN A 1 74 ? -6.331 3.148 18.768 1.00 92.38 74 ASN A C 1
ATOM 563 O O . ASN A 1 74 ? -6.730 2.122 19.323 1.00 92.38 74 ASN A O 1
ATOM 567 N N . SER A 1 75 ? -5.522 4.017 19.384 1.00 93.38 75 SER A N 1
ATOM 568 C CA . SER A 1 75 ? -5.007 3.864 20.748 1.00 93.38 75 SER A CA 1
ATOM 569 C C . SER A 1 75 ? -6.009 4.269 21.836 1.00 93.38 75 SER A C 1
ATOM 571 O O . SER A 1 75 ? -5.704 4.173 23.024 1.00 93.38 75 SER A O 1
ATOM 573 N N . SER A 1 76 ? -7.217 4.701 21.458 1.00 95.19 76 SER A N 1
ATOM 574 C CA . SER A 1 76 ? -8.207 5.223 22.402 1.00 95.19 76 SER A CA 1
ATOM 575 C C . SER A 1 76 ? -8.731 4.166 23.379 1.00 95.19 76 SER A C 1
ATOM 577 O O . SER A 1 76 ? -8.996 3.012 23.022 1.00 95.19 76 SER A O 1
ATOM 579 N N . ASP A 1 77 ? -8.988 4.590 24.614 1.00 95.94 77 ASP A N 1
ATOM 580 C CA . ASP A 1 77 ? -9.549 3.742 25.665 1.00 95.94 77 ASP A CA 1
ATOM 581 C C . ASP A 1 77 ? -11.044 3.448 25.454 1.00 95.94 77 ASP A C 1
ATOM 583 O O . ASP A 1 77 ? -11.786 4.187 24.798 1.00 95.94 77 ASP A O 1
ATOM 587 N N . GLN A 1 78 ? -11.549 2.412 26.131 1.00 95.50 78 GLN A N 1
ATOM 588 C CA . GLN A 1 78 ? -12.965 2.025 26.075 1.00 95.50 78 GLN A CA 1
ATOM 589 C C . GLN A 1 78 ? -13.929 3.147 26.496 1.00 95.50 78 GLN A C 1
ATOM 591 O O . GLN A 1 78 ? -15.052 3.267 25.993 1.00 95.50 78 GLN A O 1
ATOM 596 N N . SER A 1 79 ? -13.492 3.989 27.433 1.00 96.12 79 SER A N 1
ATOM 597 C CA . SER A 1 79 ? -14.243 5.156 27.896 1.00 96.12 79 SER A CA 1
ATOM 598 C C . SER A 1 79 ? -14.390 6.211 26.793 1.00 96.12 79 SER A C 1
ATOM 600 O O . SER A 1 79 ? -15.475 6.777 26.633 1.00 96.12 79 SER A O 1
ATOM 602 N N . GLN A 1 80 ? -13.337 6.427 26.001 1.00 96.94 80 GLN A N 1
ATOM 603 C CA . GLN A 1 80 ? -13.303 7.376 24.890 1.00 96.94 80 GLN A CA 1
ATOM 604 C C . GLN A 1 80 ? -14.177 6.895 23.731 1.00 96.94 80 GLN A C 1
ATOM 606 O O . GLN A 1 80 ? -15.005 7.670 23.252 1.00 96.94 80 GLN A O 1
ATOM 611 N N . ILE A 1 81 ? -14.106 5.606 23.377 1.00 97.31 81 ILE A N 1
ATOM 612 C CA . ILE A 1 81 ? -14.986 4.978 22.372 1.00 97.31 81 ILE A CA 1
ATOM 613 C C . ILE A 1 81 ? -16.458 5.188 22.747 1.00 97.31 81 ILE A C 1
ATOM 615 O O . ILE A 1 81 ? -17.266 5.681 21.956 1.00 97.31 81 ILE A O 1
ATOM 619 N N . LYS A 1 82 ? -16.817 4.885 24.001 1.00 97.12 82 LYS A N 1
ATOM 620 C CA . LYS A 1 82 ? -18.187 5.044 24.508 1.00 97.12 82 LYS A CA 1
ATOM 621 C C . LYS A 1 82 ? -18.654 6.500 24.506 1.00 97.12 82 LYS A C 1
ATOM 623 O O . LYS A 1 82 ? -19.832 6.768 24.254 1.00 97.12 82 LYS A O 1
ATOM 628 N N . LEU A 1 83 ? -17.765 7.441 24.820 1.00 97.69 83 LEU A N 1
ATOM 629 C CA . LEU A 1 83 ? -18.075 8.868 24.817 1.00 97.69 83 LEU A CA 1
ATOM 6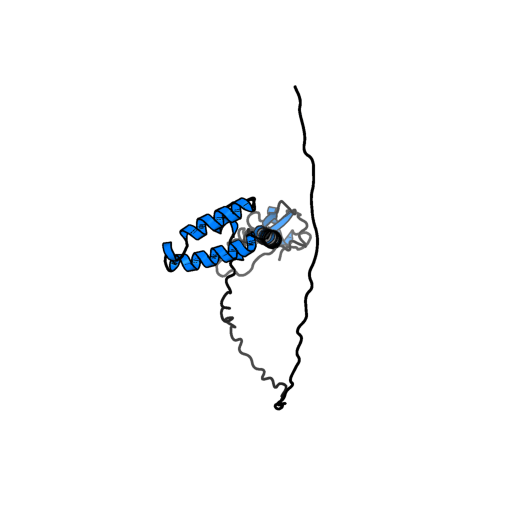30 C C . LEU A 1 83 ? -18.284 9.392 23.392 1.00 97.69 83 LEU A C 1
ATOM 632 O O . LEU A 1 83 ? -19.272 10.090 23.152 1.00 97.69 83 LEU A O 1
ATOM 636 N N . ALA A 1 84 ? -17.399 9.033 22.460 1.00 97.56 84 ALA A N 1
ATOM 637 C CA . ALA A 1 84 ? -17.478 9.416 21.053 1.00 97.56 84 ALA A CA 1
ATOM 638 C C . ALA A 1 84 ? -18.775 8.910 20.412 1.00 97.56 84 ALA A C 1
ATOM 640 O O . ALA A 1 84 ? -19.551 9.711 19.885 1.00 97.56 84 ALA A O 1
ATOM 641 N N . TYR A 1 85 ? -19.086 7.622 20.595 1.00 97.50 85 TYR A N 1
ATOM 642 C CA . TYR A 1 85 ? -20.342 7.021 20.146 1.00 97.50 85 TYR A CA 1
ATOM 643 C C . TYR A 1 85 ? -21.565 7.781 20.682 1.00 97.50 85 TYR A C 1
ATOM 645 O O . TYR A 1 85 ? -22.407 8.236 19.911 1.00 97.50 85 TYR A O 1
ATOM 653 N N . ARG A 1 86 ? -21.646 8.027 21.999 1.00 96.56 86 ARG A N 1
ATOM 654 C CA . ARG A 1 86 ? -22.776 8.767 22.598 1.00 96.56 86 ARG A CA 1
ATOM 655 C C . ARG A 1 86 ? -22.912 10.188 22.053 1.00 96.56 86 ARG A C 1
ATOM 657 O O . ARG A 1 86 ? -24.029 10.689 21.927 1.00 96.56 86 ARG A O 1
ATOM 664 N N . LYS A 1 87 ? -21.794 10.862 21.780 1.00 96.00 87 LYS A N 1
ATOM 665 C CA . LYS A 1 87 ? -21.775 12.221 21.226 1.00 96.00 87 LYS A CA 1
ATOM 666 C C . LYS A 1 87 ? -22.300 12.237 19.790 1.00 96.00 87 LYS A C 1
ATOM 668 O O . LYS A 1 87 ? -23.094 13.118 19.465 1.00 96.00 87 LYS A O 1
ATOM 673 N N . LEU A 1 88 ? -21.886 11.278 18.964 1.00 94.81 88 LEU A N 1
ATOM 674 C CA . LEU A 1 88 ? -22.337 11.148 17.578 1.00 94.81 88 LEU A CA 1
ATOM 675 C C . LEU A 1 88 ? -23.799 10.703 17.499 1.00 94.81 88 LEU A C 1
ATOM 677 O O . LEU A 1 88 ? -24.587 11.355 16.821 1.00 94.81 88 LEU A O 1
ATOM 681 N N . GLN A 1 89 ? -24.207 9.714 18.296 1.00 94.31 89 GLN A N 1
ATOM 682 C CA . GLN A 1 89 ? -25.588 9.225 18.323 1.00 94.31 89 GLN A CA 1
ATOM 683 C C . GLN A 1 89 ? -26.593 10.330 18.666 1.00 94.31 89 GLN A C 1
ATOM 685 O O . GLN A 1 89 ? -27.662 10.411 18.072 1.00 94.31 89 GLN A O 1
ATOM 690 N N . LYS A 1 90 ? -26.242 11.234 19.590 1.00 93.00 90 LYS A N 1
ATOM 691 C CA . LYS A 1 90 ? -27.077 12.401 19.921 1.00 93.00 90 LYS A CA 1
ATOM 692 C C . LYS A 1 90 ? -27.222 13.388 18.766 1.00 93.00 90 LYS A C 1
ATOM 694 O O . LYS A 1 90 ? -28.224 14.080 18.703 1.00 93.00 90 LYS A O 1
ATOM 699 N N . ARG A 1 91 ? -26.227 13.497 17.885 1.00 89.44 91 ARG A N 1
ATOM 700 C CA . ARG A 1 91 ? -26.280 14.390 16.717 1.00 89.44 91 ARG A CA 1
ATOM 701 C C . ARG A 1 91 ? -27.040 13.752 15.561 1.00 89.44 91 ARG A C 1
ATOM 703 O O . ARG A 1 91 ? -27.750 14.450 14.850 1.00 89.44 91 ARG A O 1
ATOM 710 N N . CYS A 1 92 ? -26.895 12.441 15.403 1.00 89.31 92 CYS A N 1
ATOM 711 C CA . CYS A 1 92 ? -27.487 11.670 14.316 1.00 89.31 92 CYS A CA 1
ATOM 712 C C . CYS A 1 92 ? -28.856 11.070 14.667 1.00 89.31 92 CYS A C 1
ATOM 714 O O . CYS A 1 92 ? -29.453 10.427 13.816 1.00 89.31 92 CYS A O 1
ATOM 716 N N . HIS A 1 93 ? -29.378 11.260 15.884 1.00 84.06 93 HIS A N 1
ATOM 717 C CA . HIS A 1 93 ? -30.673 10.690 16.263 1.00 84.06 93 HIS A CA 1
ATOM 718 C C . HIS A 1 93 ? -31.767 11.129 15.269 1.00 84.06 93 HIS A C 1
ATOM 720 O O . HIS A 1 93 ? -31.824 12.321 14.942 1.00 84.06 93 HIS A O 1
ATOM 726 N N . PRO A 1 94 ? -32.641 10.220 14.792 1.00 84.00 94 PRO A N 1
ATOM 727 C CA . PRO A 1 94 ? -33.658 10.545 13.788 1.00 84.00 94 PRO A CA 1
ATOM 728 C C . PRO A 1 94 ? -34.607 11.668 14.228 1.00 84.00 94 PRO A C 1
ATOM 730 O O . PRO A 1 94 ? -35.088 12.420 13.386 1.00 84.00 94 PRO A O 1
ATOM 733 N N . ASP A 1 95 ? -34.802 11.852 15.537 1.00 86.12 95 ASP A N 1
ATOM 734 C CA . ASP A 1 95 ? -35.594 12.966 16.083 1.00 86.12 95 ASP A CA 1
ATOM 735 C C . ASP A 1 95 ? -34.961 14.348 15.834 1.00 86.12 95 ASP A C 1
ATOM 737 O O . ASP A 1 95 ? -35.661 15.355 15.847 1.00 86.12 95 ASP A O 1
ATOM 741 N N . ILE A 1 96 ? -33.641 14.413 15.622 1.00 87.50 96 ILE A N 1
ATOM 742 C CA . ILE A 1 96 ? -32.885 15.661 15.430 1.00 87.50 96 ILE A CA 1
ATOM 743 C C . ILE A 1 96 ? -32.494 15.836 13.959 1.00 87.50 96 ILE A C 1
ATOM 745 O O . ILE A 1 96 ? -32.650 16.918 13.401 1.00 87.50 96 ILE A O 1
ATOM 749 N N . ALA A 1 97 ? -31.988 14.776 13.328 1.00 85.88 97 ALA A N 1
ATOM 750 C CA . ALA A 1 97 ? -31.436 14.809 11.972 1.00 85.88 97 ALA A CA 1
ATOM 751 C C . ALA A 1 97 ? -32.385 14.235 10.899 1.00 85.88 97 ALA A C 1
ATOM 753 O O . ALA A 1 97 ? -32.030 14.166 9.719 1.00 85.88 97 ALA A O 1
ATOM 754 N N . GLY A 1 98 ? -33.596 13.817 11.278 1.00 85.81 98 GLY A N 1
ATOM 755 C CA . GLY A 1 98 ? -34.576 13.242 10.361 1.00 85.81 98 GLY A CA 1
ATOM 756 C C . GLY A 1 98 ? -34.112 11.917 9.745 1.00 85.81 98 GLY A C 1
ATOM 757 O O . GLY A 1 98 ? -33.324 11.173 10.327 1.00 85.81 98 GLY A O 1
ATOM 758 N N . ARG A 1 99 ? -34.598 11.614 8.534 1.00 83.25 99 ARG A N 1
ATOM 759 C CA . ARG A 1 99 ? -34.318 10.342 7.836 1.00 83.25 99 ARG A CA 1
ATOM 760 C C . ARG A 1 99 ? -32.825 10.095 7.598 1.00 83.25 99 ARG A C 1
ATOM 762 O O . ARG A 1 99 ? -32.381 8.978 7.804 1.00 83.25 99 ARG A O 1
ATOM 769 N N . ALA A 1 100 ? -32.054 11.124 7.245 1.00 79.69 100 ALA A N 1
ATOM 770 C CA . ALA A 1 100 ? -30.610 10.990 7.025 1.00 79.69 100 ALA A CA 1
ATOM 771 C C . ALA A 1 100 ? -29.840 10.622 8.310 1.00 79.69 100 ALA A C 1
ATOM 773 O O . ALA A 1 100 ? -28.801 9.969 8.255 1.00 79.69 100 ALA A O 1
ATOM 774 N N . GLY A 1 101 ? -30.361 11.012 9.480 1.00 86.50 101 GLY A N 1
ATOM 775 C CA . GLY A 1 101 ? -29.802 10.613 10.769 1.00 86.50 101 GLY A CA 1
ATOM 776 C C . GLY A 1 101 ? -29.970 9.124 11.067 1.00 86.50 101 GLY A C 1
ATOM 777 O O . GLY A 1 101 ? -29.094 8.521 11.681 1.00 86.50 101 GLY A O 1
ATOM 778 N N . HIS A 1 102 ? -31.064 8.520 10.593 1.00 88.12 102 HIS A N 1
ATOM 779 C CA . HIS A 1 102 ? -31.362 7.108 10.826 1.00 88.12 102 HIS A CA 1
ATOM 780 C C . HIS A 1 102 ? -30.264 6.189 10.282 1.00 88.12 102 HIS A C 1
ATOM 782 O O . HIS A 1 102 ? -29.763 5.344 11.020 1.00 88.12 102 HIS A O 1
ATOM 788 N N . ASP A 1 103 ? -29.843 6.404 9.036 1.00 89.31 103 ASP A N 1
ATOM 789 C CA . ASP A 1 103 ? -28.834 5.564 8.385 1.00 89.31 103 ASP A CA 1
ATOM 790 C C . ASP A 1 103 ? -27.478 5.679 9.098 1.00 89.31 103 ASP A C 1
ATOM 792 O O . ASP A 1 103 ? -26.842 4.676 9.423 1.00 89.31 103 ASP A O 1
ATOM 796 N N . MET A 1 104 ? -27.074 6.901 9.459 1.00 89.69 104 MET A N 1
ATOM 797 C CA . MET A 1 104 ? -25.855 7.126 10.242 1.00 89.69 104 MET A CA 1
ATOM 798 C C . MET A 1 104 ? -25.935 6.500 11.636 1.00 89.69 104 MET A C 1
ATOM 800 O O . MET A 1 104 ? -24.952 5.945 12.118 1.00 89.69 104 MET A O 1
ATOM 804 N N . ALA A 1 105 ? -27.094 6.563 12.291 1.00 91.62 105 ALA A N 1
ATOM 805 C CA . ALA A 1 105 ? -27.311 5.944 13.593 1.00 91.62 105 ALA A CA 1
ATOM 806 C C . ALA A 1 105 ? -27.184 4.413 13.535 1.00 91.62 105 ALA A C 1
ATOM 808 O O . ALA A 1 105 ? -26.685 3.819 14.490 1.00 91.62 105 ALA A O 1
ATOM 809 N N . ILE A 1 106 ? -27.601 3.777 12.433 1.00 91.94 106 ILE A N 1
ATOM 810 C CA . ILE A 1 106 ? -27.395 2.340 12.203 1.00 91.94 106 ILE A CA 1
ATOM 811 C C . ILE A 1 106 ? -25.898 2.038 12.088 1.00 91.94 106 ILE A C 1
ATOM 813 O O . ILE A 1 106 ? -25.390 1.212 12.842 1.00 91.94 106 ILE A O 1
ATOM 817 N N . ILE A 1 107 ? -25.181 2.771 11.233 1.00 93.06 107 ILE A N 1
ATOM 818 C CA . ILE A 1 107 ? -23.736 2.593 11.016 1.00 93.06 107 ILE A CA 1
ATOM 819 C C . ILE A 1 107 ? -22.948 2.771 12.327 1.00 93.06 107 ILE A C 1
ATOM 821 O O . ILE A 1 107 ? -22.063 1.978 12.650 1.00 93.06 107 ILE A O 1
ATOM 825 N N . LEU A 1 108 ? -23.298 3.778 13.133 1.00 94.19 108 LEU A N 1
ATOM 826 C CA . LEU A 1 108 ? -22.670 4.018 14.436 1.00 94.19 108 LEU A CA 1
ATOM 827 C C . LEU A 1 108 ? -22.930 2.885 15.435 1.00 94.19 108 LEU A C 1
ATOM 829 O O . LEU A 1 108 ? -22.040 2.555 16.220 1.00 94.19 108 LEU A O 1
ATOM 833 N N . ASN A 1 109 ? -24.124 2.285 15.417 1.00 95.00 109 ASN A N 1
ATOM 834 C CA . ASN A 1 109 ? -24.437 1.135 16.266 1.00 95.00 109 ASN A CA 1
ATOM 835 C C . ASN A 1 109 ? -23.587 -0.082 15.889 1.00 95.00 109 ASN A C 1
ATOM 837 O O . ASN A 1 109 ? -23.087 -0.766 16.778 1.00 95.00 109 ASN A O 1
ATOM 841 N N . GLU A 1 110 ? -23.411 -0.342 14.593 1.00 95.00 110 GLU A N 1
ATOM 842 C CA . GLU A 1 110 ? -22.593 -1.454 14.098 1.00 95.00 110 GLU A CA 1
ATOM 843 C C . GLU A 1 110 ? -21.115 -1.261 14.453 1.00 95.00 110 GLU A C 1
ATOM 845 O O . GLU A 1 110 ? -20.488 -2.165 15.008 1.00 95.00 110 GLU A O 1
ATOM 850 N N . ALA A 1 111 ? -20.577 -0.057 14.237 1.00 95.69 111 ALA A N 1
ATOM 851 C CA . ALA A 1 111 ? -19.215 0.285 14.638 1.00 95.69 111 ALA A CA 1
ATOM 852 C C . ALA A 1 111 ? -19.010 0.120 16.152 1.00 95.69 111 ALA A C 1
ATOM 854 O O . ALA A 1 111 ? -18.034 -0.484 16.603 1.00 95.69 111 ALA A O 1
ATOM 855 N N . TYR A 1 112 ? -19.963 0.605 16.956 1.00 96.69 112 TYR A N 1
ATOM 856 C CA . TYR A 1 112 ? -19.910 0.445 18.404 1.00 96.69 112 TYR A CA 1
ATOM 857 C C . TYR A 1 112 ? -20.028 -1.022 18.823 1.00 96.69 112 TYR A C 1
ATOM 859 O O . TYR A 1 112 ? -19.344 -1.427 19.756 1.00 96.69 112 TYR A O 1
ATOM 867 N N . ALA A 1 113 ? -20.828 -1.846 18.143 1.00 95.75 113 ALA A N 1
ATOM 868 C CA . ALA A 1 113 ? -20.930 -3.271 18.450 1.00 95.75 113 ALA A CA 1
ATOM 869 C C . ALA A 1 113 ? -19.567 -3.977 18.339 1.00 95.75 113 ALA A C 1
ATOM 871 O O . ALA A 1 113 ? -19.225 -4.758 19.222 1.00 95.75 113 ALA A O 1
ATOM 872 N N . VAL A 1 114 ? -18.760 -3.632 17.330 1.00 95.88 114 VAL A N 1
ATOM 873 C CA . VAL A 1 114 ? -17.407 -4.185 17.146 1.00 95.88 114 VAL A CA 1
ATOM 874 C C . VAL A 1 114 ? -16.411 -3.621 18.162 1.00 95.88 114 VAL A C 1
ATOM 876 O O . VAL A 1 114 ? -15.660 -4.380 18.768 1.00 95.88 114 VAL A O 1
ATOM 879 N N . LEU A 1 115 ? -16.403 -2.304 18.385 1.00 96.50 115 LEU A N 1
ATOM 880 C CA . LEU A 1 115 ? -15.409 -1.651 19.248 1.00 96.50 115 LEU A CA 1
ATOM 881 C C . LEU A 1 115 ? -15.755 -1.703 20.749 1.00 96.50 115 LEU A C 1
ATOM 883 O O . LEU A 1 115 ? -14.920 -1.374 21.595 1.00 96.50 115 LEU A O 1
ATOM 887 N N . SER A 1 116 ? -16.992 -2.065 21.110 1.00 95.81 116 SER A N 1
ATOM 888 C CA . SER A 1 116 ? -17.458 -2.052 22.503 1.00 95.81 116 SER A CA 1
ATOM 889 C C . SER A 1 116 ? -16.958 -3.232 23.344 1.00 95.81 116 SER A C 1
ATOM 891 O O . SER A 1 116 ? -16.749 -3.054 24.549 1.00 95.81 116 SER A O 1
ATOM 893 N N . ASP A 1 117 ? -16.766 -4.401 22.732 1.00 96.19 117 ASP A N 1
ATOM 894 C CA . ASP A 1 117 ? -16.244 -5.608 23.376 1.00 96.19 117 ASP A CA 1
ATOM 895 C C . ASP A 1 117 ? -14.731 -5.733 23.104 1.00 96.19 117 ASP A C 1
ATOM 897 O O . ASP A 1 117 ? -14.299 -5.644 21.952 1.00 96.19 117 ASP A O 1
ATOM 901 N N . PRO A 1 118 ? -13.889 -5.917 24.142 1.00 95.94 118 PRO A N 1
ATOM 902 C CA . PRO A 1 118 ? -12.449 -6.079 23.961 1.00 95.94 118 PRO A CA 1
ATOM 903 C C . PRO A 1 118 ? -12.078 -7.241 23.032 1.00 95.94 118 PRO A C 1
ATOM 905 O O . PRO A 1 118 ? -11.085 -7.140 22.317 1.00 95.94 118 PRO A O 1
ATOM 908 N N . ILE A 1 119 ? -12.847 -8.336 23.015 1.00 96.44 119 ILE A N 1
ATOM 909 C CA . ILE A 1 119 ? -12.513 -9.505 22.189 1.00 96.44 119 ILE A CA 1
ATOM 910 C C . ILE A 1 119 ? -12.738 -9.193 20.706 1.00 96.44 119 ILE A C 1
ATOM 912 O O . ILE A 1 119 ? -11.859 -9.448 19.881 1.00 96.44 119 ILE A O 1
ATOM 916 N N . SER A 1 120 ? -13.891 -8.616 20.362 1.00 95.56 120 SER A N 1
ATOM 917 C CA . SER A 1 120 ? -14.192 -8.208 18.986 1.00 95.56 120 SER A CA 1
ATOM 918 C C . SER A 1 120 ? -13.278 -7.086 18.506 1.00 95.56 120 SER A C 1
ATOM 920 O O . SER A 1 120 ? -12.839 -7.127 17.359 1.00 95.56 120 SER A O 1
ATOM 922 N N . ARG A 1 121 ? -12.925 -6.137 19.384 1.00 96.25 121 ARG A N 1
ATOM 923 C CA . ARG A 1 121 ? -11.961 -5.075 19.078 1.00 96.25 121 ARG A CA 1
ATOM 924 C C . ARG A 1 121 ? -10.592 -5.650 18.721 1.00 96.25 121 ARG A C 1
ATOM 926 O O . ARG A 1 121 ? -10.062 -5.315 17.673 1.00 96.25 121 ARG A O 1
ATOM 933 N N . LEU A 1 122 ? -10.066 -6.576 19.525 1.00 95.81 122 LEU A N 1
ATOM 934 C CA . LEU A 1 122 ? -8.789 -7.238 19.232 1.00 95.81 122 LEU A CA 1
ATOM 935 C C . LEU A 1 122 ? -8.816 -7.998 17.899 1.00 95.81 122 LEU A C 1
ATOM 937 O O . LEU A 1 122 ? -7.833 -7.995 17.160 1.00 95.81 122 LEU A O 1
ATOM 941 N N . ALA A 1 123 ? -9.930 -8.663 17.585 1.00 94.94 123 ALA A N 1
ATOM 942 C CA . ALA A 1 123 ? -10.089 -9.346 16.305 1.00 94.94 123 ALA A CA 1
ATOM 943 C C . ALA A 1 123 ? -10.117 -8.359 15.126 1.00 94.94 123 ALA A C 1
ATOM 945 O O . ALA A 1 123 ? -9.487 -8.624 14.103 1.00 94.94 123 ALA A O 1
ATOM 946 N N . TYR A 1 124 ? -10.808 -7.227 15.285 1.00 94.75 124 TYR A N 1
ATOM 947 C CA . TYR A 1 124 ? -10.838 -6.143 14.306 1.00 94.75 124 TYR A CA 1
ATOM 948 C C . TYR A 1 124 ? -9.448 -5.534 14.103 1.00 94.75 124 TYR A C 1
ATOM 950 O O . TYR A 1 124 ? -8.987 -5.477 12.968 1.00 94.75 124 TYR A O 1
ATOM 958 N N . ASP A 1 125 ? -8.749 -5.173 15.180 1.00 94.38 125 ASP A N 1
ATOM 959 C CA . ASP A 1 125 ? -7.409 -4.579 15.122 1.00 94.38 125 ASP A CA 1
ATOM 960 C C . ASP A 1 125 ? -6.421 -5.518 14.414 1.00 94.38 125 ASP A C 1
ATOM 962 O O . ASP A 1 125 ? -5.695 -5.098 13.516 1.00 94.38 125 ASP A O 1
ATOM 966 N N . LYS A 1 126 ? -6.471 -6.823 14.715 1.00 93.50 126 LYS A N 1
ATOM 967 C CA . LYS A 1 126 ? -5.650 -7.835 14.035 1.00 93.50 126 LYS A CA 1
ATOM 968 C C . LYS A 1 126 ? -5.950 -7.947 12.538 1.00 93.50 126 LYS A C 1
ATOM 970 O O . LYS A 1 126 ? -5.056 -8.251 11.752 1.00 93.50 126 LYS A O 1
ATOM 975 N N . GLU A 1 127 ? -7.204 -7.783 12.130 1.00 90.38 127 GLU A N 1
ATOM 976 C CA . GLU A 1 127 ? -7.558 -7.790 10.709 1.00 90.38 127 GLU A CA 1
ATOM 977 C C . GLU A 1 127 ? -7.122 -6.490 10.027 1.00 90.38 127 GLU A C 1
ATOM 979 O O . GLU A 1 127 ? -6.570 -6.535 8.930 1.00 90.38 127 GLU A O 1
ATOM 984 N N . GLN A 1 128 ? -7.260 -5.348 10.707 1.00 89.19 128 GLN A N 1
ATOM 985 C CA . GLN A 1 128 ? -6.741 -4.069 10.225 1.00 89.19 128 GLN A CA 1
ATOM 986 C C . GLN A 1 128 ? -5.215 -4.086 10.081 1.00 89.19 128 GLN A C 1
ATOM 988 O O . GLN A 1 128 ? -4.700 -3.536 9.114 1.00 89.19 128 GLN A O 1
ATOM 993 N N . GLU A 1 129 ? -4.471 -4.761 10.959 1.00 87.25 129 GLU A N 1
ATOM 994 C CA . GLU A 1 129 ? -3.019 -4.946 10.810 1.00 87.25 129 GLU A CA 1
ATOM 995 C C . GLU A 1 129 ? -2.661 -5.678 9.508 1.00 87.25 129 GLU A C 1
ATOM 997 O O . GLU A 1 129 ? -1.797 -5.228 8.760 1.00 87.25 129 GLU A O 1
ATOM 1002 N N . LYS A 1 130 ? -3.384 -6.749 9.159 1.00 85.06 130 LYS A N 1
ATOM 1003 C CA . LYS A 1 130 ? -3.175 -7.449 7.878 1.00 85.06 130 LYS A CA 1
ATOM 1004 C C . LYS A 1 130 ? -3.556 -6.582 6.684 1.00 85.06 130 LYS A C 1
ATOM 1006 O O . LYS A 1 130 ? -2.874 -6.585 5.662 1.00 85.06 130 LYS A O 1
ATOM 1011 N N . ILE A 1 131 ? -4.666 -5.849 6.795 1.00 80.19 131 ILE A N 1
ATOM 1012 C CA . ILE A 1 131 ? -5.123 -4.953 5.731 1.00 80.19 131 ILE A CA 1
ATOM 1013 C C . ILE A 1 131 ? -4.107 -3.833 5.538 1.00 80.19 131 ILE A C 1
ATOM 1015 O O . ILE A 1 131 ? -3.779 -3.533 4.398 1.00 80.19 131 ILE A O 1
ATOM 1019 N N . THR A 1 132 ? -3.581 -3.243 6.614 1.00 76.31 132 THR A N 1
ATOM 1020 C CA . THR A 1 132 ? -2.559 -2.185 6.577 1.00 76.31 132 THR A CA 1
ATOM 1021 C C . THR A 1 132 ? -1.222 -2.683 6.041 1.00 76.31 132 THR A C 1
ATOM 1023 O O . THR A 1 132 ? -0.617 -1.973 5.242 1.00 76.31 132 THR A O 1
ATOM 1026 N N . GLU A 1 133 ? -0.825 -3.920 6.348 1.00 69.12 133 GLU A N 1
ATOM 1027 C CA . GLU A 1 133 ? 0.303 -4.601 5.695 1.00 69.12 133 GLU A CA 1
ATOM 1028 C C . GLU A 1 133 ? 0.097 -4.701 4.170 1.00 69.12 133 GLU A C 1
ATOM 1030 O O . GLU A 1 133 ? 1.033 -4.532 3.390 1.00 69.12 133 GLU A O 1
ATOM 1035 N N . PHE A 1 134 ? -1.152 -4.867 3.725 1.00 64.44 134 PHE A N 1
ATOM 1036 C CA . PHE A 1 134 ? -1.530 -4.855 2.309 1.00 64.44 134 PHE A CA 1
ATOM 1037 C C . PHE A 1 134 ? -1.844 -3.458 1.741 1.00 64.44 134 PHE A C 1
ATOM 1039 O O . PHE A 1 134 ? -1.891 -3.279 0.518 1.00 64.44 134 PHE A O 1
ATOM 1046 N N . ARG A 1 135 ? -2.021 -2.437 2.593 1.00 59.03 135 ARG A N 1
ATOM 1047 C CA . ARG A 1 135 ? -2.392 -1.045 2.256 1.00 59.03 135 ARG A CA 1
ATOM 1048 C C . ARG A 1 135 ? -1.174 -0.263 1.745 1.00 59.03 135 ARG A C 1
ATOM 1050 O O . ARG A 1 135 ? -0.949 0.886 2.090 1.00 59.03 135 ARG A O 1
ATOM 1057 N N . GLY A 1 136 ? -0.404 -0.907 0.874 1.00 53.31 136 GLY A N 1
ATOM 1058 C CA . GLY A 1 136 ? 0.537 -0.320 -0.081 1.00 53.31 136 GLY A CA 1
ATOM 1059 C C . GLY A 1 136 ? 0.222 -0.734 -1.526 1.00 53.31 136 GLY A C 1
ATOM 1060 O O . GLY A 1 136 ? 0.763 -0.160 -2.470 1.00 53.31 136 GLY A O 1
ATOM 1061 N N . TYR A 1 137 ? -0.695 -1.687 -1.730 1.00 49.28 137 TYR A N 1
ATOM 1062 C CA . TYR A 1 137 ? -1.088 -2.175 -3.047 1.00 49.28 137 TYR A CA 1
ATOM 1063 C C . TYR A 1 137 ? -2.175 -1.272 -3.652 1.00 49.28 137 TYR A C 1
ATOM 1065 O O . TYR A 1 137 ? -3.363 -1.572 -3.644 1.00 49.28 137 TYR A O 1
ATOM 1073 N N . THR A 1 138 ? -1.769 -0.118 -4.183 1.00 57.44 138 THR A N 1
ATOM 1074 C CA . THR A 1 138 ? -2.667 0.903 -4.773 1.00 57.44 138 THR A CA 1
ATOM 1075 C C . THR A 1 138 ? -3.399 0.463 -6.054 1.00 57.44 138 THR A C 1
ATOM 1077 O O . THR A 1 138 ? -4.013 1.290 -6.726 1.00 57.44 138 THR A O 1
ATOM 1080 N N . GLY A 1 139 ? -3.284 -0.805 -6.466 1.00 52.22 139 GLY A N 1
ATOM 1081 C CA . GLY A 1 139 ? -3.735 -1.286 -7.779 1.00 52.22 139 GLY A CA 1
ATOM 1082 C C . GLY A 1 139 ? -2.977 -0.665 -8.962 1.00 52.22 139 GLY A C 1
ATOM 1083 O O . GLY A 1 139 ? -3.200 -1.050 -10.106 1.00 52.22 139 GLY A O 1
ATOM 1084 N N . LYS A 1 140 ? -2.057 0.272 -8.703 1.00 52.25 140 LYS A N 1
ATOM 1085 C CA . LYS A 1 140 ? -1.075 0.764 -9.664 1.00 52.25 140 LYS A CA 1
ATOM 1086 C C . LYS A 1 140 ? 0.140 -0.157 -9.557 1.00 52.25 140 LYS A C 1
ATOM 1088 O O . LYS A 1 140 ? 0.642 -0.325 -8.443 1.00 52.25 140 LYS A O 1
ATOM 1093 N N . PRO A 1 141 ? 0.597 -0.785 -10.654 1.00 49.09 141 PRO A N 1
ATOM 1094 C CA . PRO A 1 141 ? 1.770 -1.646 -10.607 1.00 49.09 141 PRO A CA 1
ATOM 1095 C C . PRO A 1 141 ? 2.950 -0.806 -10.119 1.00 49.09 141 PRO A C 1
ATOM 1097 O O . PRO A 1 141 ? 3.365 0.138 -10.786 1.00 49.09 141 PRO A O 1
ATOM 1100 N N . ILE A 1 142 ? 3.455 -1.115 -8.926 1.00 60.53 142 ILE A N 1
ATOM 1101 C CA . ILE A 1 142 ? 4.493 -0.306 -8.275 1.00 60.53 142 ILE A CA 1
ATOM 1102 C C . ILE A 1 142 ? 5.820 -0.412 -9.053 1.00 60.53 142 ILE A C 1
ATOM 1104 O O . ILE A 1 142 ? 6.668 0.466 -8.941 1.00 60.53 142 ILE A O 1
ATOM 1108 N N . TYR A 1 143 ? 6.005 -1.452 -9.875 1.00 65.56 143 TYR A N 1
ATOM 1109 C CA . TYR A 1 143 ? 7.344 -1.827 -10.330 1.00 65.56 143 TYR A CA 1
ATOM 1110 C C . TYR A 1 143 ? 7.486 -2.114 -11.817 1.00 65.56 143 TYR A C 1
ATOM 1112 O O . TYR A 1 143 ? 8.465 -2.745 -12.158 1.00 65.56 143 TYR A O 1
ATOM 1120 N N . SER A 1 144 ? 6.588 -1.694 -12.711 1.00 68.81 144 SER A N 1
ATOM 1121 C CA . SER A 1 144 ? 6.942 -1.695 -14.139 1.00 68.81 144 SER A CA 1
ATOM 1122 C C . SER A 1 144 ? 6.098 -0.709 -14.935 1.00 68.81 144 SER A C 1
ATOM 1124 O O . SER A 1 144 ? 4.924 -0.962 -15.213 1.00 68.81 144 SER A O 1
ATOM 1126 N N . VAL A 1 145 ? 6.692 0.418 -15.317 1.00 84.75 145 VAL A N 1
ATOM 1127 C CA . VAL A 1 145 ? 6.066 1.366 -16.250 1.00 84.75 145 VAL A CA 1
ATOM 1128 C C . VAL A 1 145 ? 6.338 0.897 -17.675 1.00 84.75 145 VAL A C 1
ATOM 1130 O O . VAL A 1 145 ? 7.463 0.524 -17.996 1.00 84.75 145 VAL A O 1
ATOM 1133 N N . TRP A 1 146 ? 5.317 0.894 -18.531 1.00 87.56 146 TRP A N 1
ATOM 1134 C CA . TRP A 1 146 ? 5.485 0.534 -19.936 1.00 87.56 146 TRP A CA 1
ATOM 1135 C C . TRP A 1 146 ? 6.018 1.714 -20.752 1.00 87.56 146 TRP A C 1
ATOM 1137 O O . TRP A 1 146 ? 5.342 2.735 -20.852 1.00 87.56 146 TRP A O 1
ATOM 1147 N N . PHE A 1 147 ? 7.202 1.564 -21.351 1.00 85.12 147 PHE A N 1
ATOM 1148 C CA . PHE A 1 147 ? 7.808 2.548 -22.261 1.00 85.12 147 PHE A CA 1
ATOM 1149 C C . PHE A 1 147 ? 7.925 2.045 -23.709 1.00 85.12 147 PHE A C 1
ATOM 1151 O O . PHE A 1 147 ? 8.404 2.772 -24.578 1.00 85.12 147 PHE A O 1
ATOM 1158 N N . GLY A 1 148 ? 7.487 0.812 -23.982 1.00 80.88 148 GLY A N 1
ATOM 1159 C CA . GLY A 1 148 ? 7.465 0.246 -25.328 1.00 80.88 148 GLY A CA 1
ATOM 1160 C C . GLY A 1 148 ? 6.399 0.884 -26.226 1.00 80.88 148 GLY A C 1
ATOM 1161 O O . GLY A 1 148 ? 5.489 1.571 -25.763 1.00 80.88 148 GLY A O 1
ATOM 1162 N N . SER A 1 149 ? 6.487 0.612 -27.530 1.00 83.75 149 SER A N 1
ATOM 1163 C CA . SER A 1 149 ? 5.441 0.975 -28.499 1.00 83.75 149 SER A CA 1
ATOM 1164 C C . SER A 1 149 ? 4.085 0.361 -28.117 1.00 83.75 149 SER A C 1
ATOM 1166 O O . SER A 1 149 ? 4.040 -0.704 -27.507 1.00 83.75 149 SER A O 1
ATOM 1168 N N . GLU A 1 150 ? 2.974 0.976 -28.534 1.00 78.38 150 GLU A N 1
ATOM 1169 C CA . GLU A 1 150 ? 1.612 0.445 -28.324 1.00 78.38 150 GLU A CA 1
ATOM 1170 C C . GLU A 1 150 ? 1.389 -0.946 -28.946 1.00 78.38 150 GLU A C 1
ATOM 1172 O O . GLU A 1 150 ? 0.492 -1.684 -28.541 1.00 78.38 150 GLU A O 1
ATOM 1177 N N . ILE A 1 151 ? 2.197 -1.307 -29.944 1.00 86.62 151 ILE A N 1
ATOM 1178 C CA . ILE A 1 151 ? 2.120 -2.595 -30.647 1.00 86.62 151 ILE A CA 1
ATOM 1179 C C . ILE A 1 151 ? 3.040 -3.632 -29.986 1.00 86.62 151 ILE A C 1
ATOM 1181 O O . ILE A 1 151 ? 2.863 -4.837 -30.178 1.00 86.62 151 ILE A O 1
ATOM 1185 N N . GLU A 1 152 ? 4.018 -3.177 -29.201 1.00 83.19 152 GLU A N 1
ATOM 1186 C CA . GLU A 1 152 ? 4.926 -4.061 -28.486 1.00 83.19 152 GLU A CA 1
ATOM 1187 C C . GLU A 1 152 ? 4.141 -4.805 -27.399 1.00 83.19 152 GLU A C 1
ATOM 1189 O O . GLU A 1 152 ? 3.343 -4.225 -26.664 1.00 83.19 152 GLU A O 1
ATOM 1194 N N . ARG A 1 153 ? 4.330 -6.122 -27.333 1.00 81.12 153 ARG A N 1
ATOM 1195 C CA . ARG A 1 153 ? 3.640 -6.999 -26.367 1.00 81.12 153 ARG A CA 1
ATOM 1196 C C . ARG A 1 153 ? 4.605 -7.862 -25.572 1.00 81.12 153 ARG A C 1
ATOM 1198 O O . ARG A 1 153 ? 4.182 -8.526 -24.629 1.00 81.12 153 ARG A O 1
ATOM 1205 N N . ARG A 1 154 ? 5.883 -7.886 -25.957 1.00 87.94 154 ARG A N 1
ATOM 1206 C CA . ARG A 1 154 ? 6.927 -8.592 -25.218 1.00 87.94 154 ARG A CA 1
ATOM 1207 C C . ARG A 1 154 ? 7.180 -7.830 -23.925 1.00 87.94 154 ARG A C 1
ATOM 1209 O O . ARG A 1 154 ? 7.381 -6.627 -23.968 1.00 87.94 154 ARG A O 1
ATOM 1216 N N . ALA A 1 155 ? 7.173 -8.504 -22.791 1.00 88.94 155 ALA A N 1
ATOM 1217 C CA . ALA A 1 155 ? 7.515 -7.915 -21.503 1.00 88.94 155 ALA A CA 1
ATOM 1218 C C . ALA A 1 155 ? 8.680 -8.705 -20.921 1.00 88.94 155 ALA A C 1
ATOM 1220 O O . ALA A 1 155 ? 8.770 -9.906 -21.163 1.00 88.94 155 ALA A O 1
ATOM 1221 N N . VAL A 1 156 ? 9.545 -8.026 -20.176 1.00 91.44 156 VAL A N 1
ATOM 1222 C CA . VAL A 1 156 ? 10.670 -8.648 -19.489 1.00 91.44 156 VAL A CA 1
ATOM 1223 C C . VAL A 1 156 ? 10.351 -8.751 -18.004 1.00 91.44 156 VAL A C 1
ATOM 1225 O O . VAL A 1 156 ? 9.919 -7.785 -17.369 1.00 91.44 156 VAL A O 1
ATOM 1228 N N . PHE A 1 157 ? 10.581 -9.926 -17.440 1.00 93.19 157 PHE A N 1
ATOM 1229 C CA . PHE A 1 157 ? 10.311 -10.259 -16.051 1.00 93.19 157 PHE A CA 1
ATOM 1230 C C . PHE A 1 157 ? 11.577 -10.753 -15.370 1.00 93.19 157 PHE A C 1
ATOM 1232 O O . PHE A 1 157 ? 12.426 -11.387 -15.989 1.00 93.19 157 PHE A O 1
ATOM 1239 N N . VAL A 1 158 ? 11.690 -10.479 -14.072 1.00 93.06 158 VAL A N 1
ATOM 1240 C CA . VAL A 1 158 ? 12.748 -11.040 -13.233 1.00 93.06 158 VAL A CA 1
ATOM 1241 C C . VAL A 1 158 ? 12.121 -12.021 -12.250 1.00 93.06 158 VAL A C 1
ATOM 1243 O O . VAL A 1 158 ? 11.227 -11.662 -11.489 1.00 93.06 158 VAL A O 1
ATOM 1246 N N . A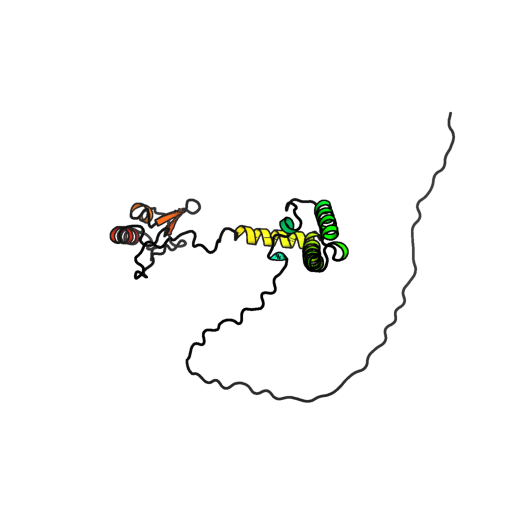SP A 1 159 ? 12.604 -13.258 -12.258 1.00 93.31 159 ASP A N 1
ATOM 1247 C CA . ASP A 1 159 ? 12.281 -14.283 -11.273 1.00 93.31 159 ASP A CA 1
ATOM 1248 C C . ASP A 1 159 ? 13.015 -13.965 -9.959 1.00 93.31 159 ASP A C 1
ATOM 1250 O O . ASP A 1 159 ? 14.205 -14.252 -9.789 1.00 93.31 159 ASP A O 1
ATOM 1254 N N . GLU A 1 160 ? 12.297 -13.335 -9.026 1.00 88.62 160 GLU A N 1
ATOM 1255 C CA . GLU A 1 160 ? 12.819 -12.900 -7.723 1.00 88.62 160 GLU A CA 1
ATOM 1256 C C . GLU A 1 160 ? 13.329 -14.074 -6.862 1.00 88.62 160 GLU A C 1
ATOM 1258 O O . GLU A 1 160 ? 14.216 -13.893 -6.022 1.00 88.62 160 GLU A O 1
ATOM 1263 N N . VAL A 1 161 ? 12.817 -15.291 -7.088 1.00 88.38 161 VAL A N 1
ATOM 1264 C CA . VAL A 1 161 ? 13.229 -16.495 -6.351 1.00 88.38 161 VAL A CA 1
ATOM 1265 C C . VAL A 1 161 ? 14.582 -16.993 -6.856 1.00 88.38 161 VAL A C 1
ATOM 1267 O O . VAL A 1 161 ? 15.433 -17.379 -6.052 1.00 88.38 161 VAL A O 1
ATOM 1270 N N . LYS A 1 162 ? 14.808 -16.948 -8.174 1.00 93.19 162 LYS A N 1
ATOM 1271 C CA . LYS A 1 162 ? 16.080 -17.365 -8.790 1.00 93.19 162 LYS A CA 1
ATOM 1272 C C . LYS A 1 162 ? 17.163 -16.292 -8.750 1.00 93.19 162 LYS A C 1
ATOM 1274 O O . LYS A 1 162 ? 18.346 -16.622 -8.788 1.00 93.19 162 LYS A O 1
ATOM 1279 N N . CYS A 1 163 ? 16.792 -15.015 -8.715 1.00 95.44 163 CYS A N 1
ATOM 1280 C CA . CYS A 1 163 ? 17.742 -13.915 -8.842 1.00 95.44 163 CYS A CA 1
ATOM 1281 C C . CYS A 1 163 ? 18.768 -13.901 -7.702 1.00 95.44 163 CYS A C 1
ATOM 1283 O O . CYS A 1 163 ? 18.417 -13.625 -6.571 1.00 95.44 163 CYS A O 1
ATOM 1285 N N . VAL A 1 164 ? 20.061 -14.089 -7.972 1.00 95.44 164 VAL A N 1
ATOM 1286 C CA . VAL A 1 164 ? 21.114 -14.075 -6.927 1.00 95.44 164 VAL A CA 1
ATOM 1287 C C . VAL A 1 164 ? 21.639 -12.680 -6.557 1.00 95.44 164 VAL A C 1
ATOM 1289 O O . VAL A 1 164 ? 22.573 -12.574 -5.771 1.00 95.44 164 VAL A O 1
ATOM 1292 N N . GLY A 1 165 ? 21.080 -11.606 -7.124 1.00 94.81 165 GLY A N 1
ATOM 1293 C CA . GLY A 1 165 ? 21.488 -10.236 -6.784 1.00 94.81 165 GLY A CA 1
ATOM 1294 C C . GLY A 1 165 ? 22.846 -9.799 -7.341 1.00 94.81 165 GLY A C 1
ATOM 1295 O O . GLY A 1 165 ? 23.499 -8.930 -6.779 1.00 94.81 165 GLY A O 1
ATOM 1296 N N . CYS A 1 166 ? 23.292 -10.375 -8.462 1.00 95.19 166 CYS A N 1
ATOM 1297 C CA . CYS A 1 166 ? 24.616 -10.104 -9.046 1.00 95.19 166 CYS A CA 1
ATOM 1298 C C . CYS A 1 166 ? 24.807 -8.698 -9.661 1.00 95.19 166 CYS A C 1
ATOM 1300 O O . CYS A 1 166 ? 25.873 -8.424 -10.206 1.00 95.19 166 CYS A O 1
ATOM 1302 N N . LEU A 1 167 ? 23.784 -7.836 -9.625 1.00 95.81 167 LEU A N 1
ATOM 1303 C CA . LEU A 1 167 ? 23.768 -6.440 -10.103 1.00 95.81 167 LEU A CA 1
ATOM 1304 C C . LEU A 1 167 ? 23.973 -6.216 -11.614 1.00 95.81 167 LEU A C 1
ATOM 1306 O O . LEU A 1 167 ? 23.705 -5.125 -12.105 1.00 95.81 167 LEU A O 1
ATOM 1310 N N . LYS A 1 168 ? 24.400 -7.226 -12.377 1.00 96.94 168 LYS A N 1
ATOM 1311 C CA . LYS A 1 168 ? 24.736 -7.097 -13.804 1.00 96.94 168 LYS A CA 1
ATOM 1312 C C . LYS A 1 168 ? 23.609 -6.502 -14.651 1.00 96.94 168 LYS A C 1
ATOM 1314 O O . LYS A 1 168 ? 23.860 -5.579 -15.414 1.00 96.94 168 LYS A O 1
ATOM 1319 N N . CYS A 1 169 ? 22.376 -6.988 -14.505 1.00 96.38 169 CYS A N 1
ATOM 1320 C CA . CYS A 1 169 ? 21.245 -6.486 -15.291 1.00 96.38 169 CYS A CA 1
ATOM 1321 C C . CYS A 1 169 ? 20.972 -4.995 -15.048 1.00 96.38 169 CYS A C 1
ATOM 1323 O O . CYS A 1 169 ? 20.763 -4.255 -16.006 1.00 96.38 169 CYS A O 1
ATOM 1325 N N . ALA A 1 170 ? 21.073 -4.549 -13.793 1.00 95.88 170 ALA A N 1
ATOM 1326 C CA . ALA A 1 170 ? 20.945 -3.143 -13.431 1.00 95.88 170 ALA A CA 1
ATOM 1327 C C . ALA A 1 170 ? 22.108 -2.291 -13.963 1.00 95.88 170 ALA A C 1
ATOM 1329 O O . ALA A 1 170 ? 21.886 -1.135 -14.270 1.00 95.88 170 ALA A O 1
ATOM 1330 N N . LEU A 1 171 ? 23.319 -2.837 -14.134 1.00 96.25 171 LEU A N 1
ATOM 1331 C CA . LEU A 1 171 ? 24.445 -2.106 -14.740 1.00 96.25 171 LEU A CA 1
ATOM 1332 C C . LEU A 1 171 ? 24.318 -1.961 -16.266 1.00 96.25 171 LEU A C 1
ATOM 1334 O O . LEU A 1 171 ? 24.735 -0.955 -16.831 1.00 96.25 171 LEU A O 1
ATOM 1338 N N . PHE A 1 172 ? 23.774 -2.969 -16.954 1.00 96.56 172 PHE A N 1
ATOM 1339 C CA . PHE A 1 172 ? 23.607 -2.919 -18.411 1.00 96.56 172 PHE A CA 1
ATOM 1340 C C . PHE A 1 172 ? 22.397 -2.080 -18.836 1.00 96.56 172 PHE A C 1
ATOM 1342 O O . PHE A 1 172 ? 22.481 -1.357 -19.830 1.00 96.56 172 PHE A O 1
ATOM 1349 N N . ALA A 1 173 ? 21.289 -2.159 -18.095 1.00 96.88 173 ALA A N 1
ATOM 1350 C CA . ALA A 1 173 ? 20.040 -1.466 -18.396 1.00 96.88 173 ALA A CA 1
ATOM 1351 C C . ALA A 1 173 ? 19.421 -0.872 -17.115 1.00 96.88 173 ALA A C 1
ATOM 1353 O O . ALA A 1 173 ? 18.437 -1.380 -16.579 1.00 96.88 173 ALA A O 1
ATOM 1354 N N . GLU A 1 174 ? 20.033 0.214 -16.630 1.00 95.62 174 GLU A N 1
ATOM 1355 C CA . GLU A 1 174 ? 19.712 0.918 -15.374 1.00 95.62 174 GLU A CA 1
ATOM 1356 C C . GLU A 1 174 ? 18.284 1.480 -15.302 1.00 95.62 174 GLU A C 1
ATOM 1358 O O . GLU A 1 174 ? 17.748 1.673 -14.211 1.00 95.62 174 GLU A O 1
ATOM 1363 N N . LYS A 1 175 ? 17.656 1.781 -16.447 1.00 94.38 175 LYS A N 1
ATOM 1364 C CA . LYS A 1 175 ? 16.277 2.295 -16.479 1.00 94.38 175 LYS A CA 1
ATOM 1365 C C . LYS A 1 175 ? 15.258 1.164 -16.522 1.00 94.38 175 LYS A C 1
ATOM 1367 O O . LYS A 1 175 ? 14.112 1.358 -16.124 1.00 94.38 175 LYS A O 1
ATOM 1372 N N . THR A 1 176 ? 15.669 0.006 -17.032 1.00 94.44 176 THR A N 1
ATOM 1373 C CA . THR A 1 176 ? 14.824 -1.181 -17.179 1.00 94.44 176 THR A CA 1
ATOM 1374 C C . THR A 1 176 ? 14.845 -2.029 -15.911 1.00 94.44 176 THR A C 1
ATOM 1376 O O . THR A 1 176 ? 13.792 -2.487 -15.467 1.00 94.44 176 THR A O 1
ATOM 1379 N N . PHE A 1 177 ? 16.014 -2.198 -15.284 1.00 94.94 177 PHE A N 1
ATOM 1380 C CA . PHE A 1 177 ? 16.196 -3.018 -14.088 1.00 94.94 177 PHE A CA 1
ATOM 1381 C C . PHE A 1 177 ? 16.745 -2.213 -12.913 1.00 94.94 177 PHE A C 1
ATOM 1383 O O . PHE A 1 177 ? 17.684 -1.437 -13.059 1.00 94.94 177 PHE A O 1
ATOM 1390 N N . ALA A 1 178 ? 16.222 -2.481 -11.721 1.00 93.88 178 ALA A N 1
ATOM 1391 C CA . ALA A 1 178 ? 16.749 -1.952 -10.468 1.00 93.88 178 ALA A CA 1
ATOM 1392 C C . ALA A 1 178 ? 16.925 -3.071 -9.441 1.00 93.88 178 ALA A C 1
ATOM 1394 O O . ALA A 1 178 ? 16.313 -4.135 -9.547 1.00 93.88 178 ALA A O 1
ATOM 1395 N N . ILE A 1 179 ? 17.761 -2.825 -8.435 1.00 93.50 179 ILE A N 1
ATOM 1396 C CA . ILE A 1 179 ? 18.000 -3.759 -7.335 1.00 93.50 179 ILE A CA 1
ATOM 1397 C C . ILE A 1 179 ? 17.216 -3.288 -6.120 1.00 93.50 179 ILE A C 1
ATOM 1399 O O . ILE A 1 179 ? 17.354 -2.148 -5.678 1.00 93.50 179 ILE A O 1
ATOM 1403 N N . GLU A 1 180 ? 16.400 -4.178 -5.573 1.00 88.56 180 GLU A N 1
ATOM 1404 C CA . GLU A 1 180 ? 15.701 -3.945 -4.323 1.00 88.56 180 GLU A CA 1
ATOM 1405 C C . GLU A 1 180 ? 16.683 -3.991 -3.155 1.00 88.56 180 GLU A C 1
ATOM 1407 O O . GLU A 1 180 ? 17.386 -4.981 -2.949 1.00 88.56 180 GLU A O 1
ATOM 1412 N N . SER A 1 181 ? 16.718 -2.921 -2.366 1.00 83.88 181 SER A N 1
ATOM 1413 C CA . SER A 1 181 ? 17.678 -2.762 -1.271 1.00 83.88 181 SER A CA 1
ATOM 1414 C C . SER A 1 181 ? 17.442 -3.719 -0.100 1.00 83.88 181 SER A C 1
ATOM 1416 O O . SER A 1 181 ? 18.395 -4.060 0.593 1.00 83.88 181 SER A O 1
ATOM 1418 N N . VAL A 1 182 ? 16.199 -4.163 0.119 1.00 80.50 182 VAL A N 1
ATOM 1419 C CA . VAL A 1 182 ? 15.831 -5.015 1.264 1.00 80.50 182 VAL A CA 1
ATOM 1420 C C . VAL A 1 182 ? 16.330 -6.448 1.080 1.00 80.50 182 VAL A C 1
ATOM 1422 O O . VAL A 1 182 ? 16.919 -7.019 1.993 1.00 80.50 182 VAL A O 1
ATOM 1425 N N . TYR A 1 183 ? 16.115 -7.022 -0.105 1.00 83.12 183 TYR A N 1
ATOM 1426 C CA . TYR A 1 183 ? 16.409 -8.434 -0.380 1.00 83.12 183 TYR A CA 1
ATOM 1427 C C . TYR A 1 183 ? 17.556 -8.643 -1.376 1.00 83.12 183 TYR A C 1
ATOM 1429 O O . TYR A 1 183 ? 17.937 -9.781 -1.644 1.00 83.12 183 TYR A O 1
ATOM 1437 N N . GLY A 1 184 ? 18.102 -7.568 -1.953 1.00 90.06 184 GLY A N 1
ATOM 1438 C CA . GLY A 1 184 ? 19.174 -7.634 -2.949 1.00 90.06 184 GLY A CA 1
ATOM 1439 C C . GLY A 1 184 ? 18.753 -8.292 -4.265 1.00 90.06 184 GLY A C 1
ATOM 1440 O O . GLY A 1 184 ? 19.608 -8.752 -5.018 1.00 90.06 184 GLY A O 1
ATOM 1441 N N . ARG A 1 185 ? 17.450 -8.386 -4.550 1.00 93.00 185 ARG A N 1
ATOM 1442 C CA . ARG A 1 185 ? 16.911 -9.007 -5.769 1.00 93.00 185 ARG A CA 1
ATOM 1443 C C . ARG A 1 185 ? 16.722 -7.964 -6.868 1.00 93.00 185 ARG A C 1
ATOM 1445 O O . ARG A 1 185 ? 16.417 -6.808 -6.588 1.00 93.00 185 ARG A O 1
ATOM 1452 N N . ALA A 1 186 ? 16.908 -8.364 -8.122 1.00 94.38 186 ALA A N 1
ATOM 1453 C CA . ALA A 1 186 ? 16.618 -7.503 -9.264 1.00 94.38 186 ALA A CA 1
ATOM 1454 C C . ALA A 1 186 ? 15.115 -7.466 -9.566 1.00 94.38 186 ALA A C 1
ATOM 1456 O O . ALA A 1 186 ? 14.418 -8.460 -9.379 1.00 94.38 186 ALA A O 1
ATOM 1457 N N . ARG A 1 187 ? 14.634 -6.324 -10.064 1.00 92.44 187 ARG A N 1
ATOM 1458 C CA . ARG A 1 187 ? 13.250 -6.085 -10.494 1.00 92.44 187 ARG A CA 1
ATOM 1459 C C . ARG A 1 187 ? 13.242 -5.325 -11.819 1.00 92.44 187 ARG A C 1
ATOM 1461 O O . ARG A 1 187 ? 14.104 -4.476 -12.039 1.00 92.44 187 ARG A O 1
ATOM 1468 N N . ALA A 1 188 ? 12.272 -5.607 -12.686 1.00 92.62 188 ALA A N 1
ATOM 1469 C CA . ALA A 1 188 ? 12.096 -4.916 -13.967 1.00 92.62 188 ALA A CA 1
ATOM 1470 C C . ALA A 1 188 ? 11.225 -3.655 -13.809 1.00 92.62 188 ALA A C 1
ATOM 1472 O O . ALA A 1 188 ? 10.031 -3.709 -14.072 1.00 92.62 188 ALA A O 1
ATOM 1473 N N . VAL A 1 189 ? 11.822 -2.533 -13.385 1.00 90.94 189 VAL A N 1
ATOM 1474 C CA . VAL A 1 189 ? 11.141 -1.266 -13.027 1.00 90.94 189 VAL A CA 1
ATOM 1475 C C . VAL A 1 189 ? 10.536 -0.488 -14.200 1.00 90.94 189 VAL A C 1
ATOM 1477 O O . VAL A 1 189 ? 9.608 0.305 -14.011 1.00 90.94 189 VAL A O 1
ATOM 1480 N N . GLY A 1 190 ? 11.021 -0.721 -15.418 1.00 91.19 190 GLY A N 1
ATOM 1481 C CA . GLY A 1 190 ? 10.524 -0.081 -16.632 1.00 91.19 190 GLY A CA 1
ATOM 1482 C C . GLY A 1 190 ? 10.606 -1.035 -17.813 1.00 91.19 190 GLY A C 1
ATOM 1483 O O . GLY A 1 190 ? 11.685 -1.483 -18.172 1.00 91.19 190 GLY A O 1
ATOM 1484 N N . GLN A 1 191 ? 9.479 -1.345 -18.443 1.00 91.19 191 GLN A N 1
ATOM 1485 C CA . GLN A 1 191 ? 9.462 -2.189 -19.635 1.00 91.19 191 GLN A CA 1
ATOM 1486 C C . GLN A 1 191 ? 9.954 -1.368 -20.821 1.00 91.19 191 GLN A C 1
ATOM 1488 O O . GLN A 1 191 ? 9.338 -0.354 -21.151 1.00 91.19 191 GLN A O 1
ATOM 1493 N N . TRP A 1 192 ? 11.039 -1.811 -21.458 1.00 90.25 192 TRP A N 1
ATOM 1494 C CA . TRP A 1 192 ? 11.622 -1.149 -22.634 1.00 90.25 192 TRP A CA 1
ATOM 1495 C C . TRP A 1 192 ? 12.075 0.300 -22.389 1.00 90.25 192 TRP A C 1
ATOM 1497 O O . TRP A 1 192 ? 12.024 1.135 -23.289 1.00 90.25 192 TRP A O 1
ATOM 1507 N N . ALA A 1 193 ? 12.517 0.614 -21.166 1.00 92.44 193 ALA A N 1
ATOM 1508 C CA . ALA A 1 193 ? 13.015 1.947 -20.812 1.00 92.44 193 ALA A CA 1
ATOM 1509 C C . ALA A 1 193 ? 14.439 2.228 -21.343 1.00 92.44 193 ALA A C 1
ATOM 1511 O O . ALA A 1 193 ? 14.843 3.388 -21.474 1.00 92.44 193 ALA A O 1
ATOM 1512 N N . ASP A 1 194 ? 15.196 1.173 -21.653 1.00 95.06 194 ASP A N 1
ATOM 1513 C CA . ASP A 1 194 ? 16.487 1.221 -22.337 1.00 95.06 194 ASP A CA 1
ATOM 1514 C C . ASP A 1 194 ? 16.388 0.654 -23.767 1.00 95.06 194 ASP A C 1
ATOM 1516 O O . ASP A 1 194 ? 15.457 -0.088 -24.084 1.00 95.06 194 ASP A O 1
ATOM 1520 N N . PRO A 1 195 ? 17.355 0.963 -24.653 1.00 94.88 195 PRO A N 1
ATOM 1521 C CA . PRO A 1 195 ? 17.442 0.336 -25.968 1.00 94.88 195 PRO A CA 1
ATOM 1522 C C . PRO A 1 195 ? 17.468 -1.200 -25.899 1.00 94.88 195 PRO A C 1
ATOM 1524 O O . PRO A 1 195 ? 18.160 -1.769 -25.055 1.00 94.88 195 PRO A O 1
ATOM 1527 N N . GLU A 1 196 ? 16.811 -1.864 -26.856 1.00 94.12 196 GLU A N 1
ATOM 1528 C CA . GLU A 1 196 ? 16.669 -3.333 -26.915 1.00 94.12 196 GLU A CA 1
ATOM 1529 C C . GLU A 1 196 ? 18.003 -4.079 -26.760 1.00 94.12 196 GLU A C 1
ATOM 1531 O O . GLU A 1 196 ? 18.084 -5.039 -26.002 1.00 94.12 196 GLU A O 1
ATOM 1536 N N . HIS A 1 197 ? 19.085 -3.594 -27.375 1.00 95.94 197 HIS A N 1
ATOM 1537 C CA . HIS A 1 197 ? 20.405 -4.224 -27.257 1.00 95.94 197 HIS A CA 1
ATOM 1538 C C . HIS A 1 197 ? 20.963 -4.228 -25.822 1.00 95.94 197 HIS A C 1
ATOM 1540 O O . HIS A 1 197 ? 21.662 -5.164 -25.443 1.00 95.94 197 HIS A O 1
ATOM 1546 N N . LYS A 1 198 ? 20.662 -3.207 -25.006 1.00 96.94 198 LYS A N 1
ATOM 1547 C CA . LYS A 1 198 ? 21.084 -3.160 -23.596 1.00 96.94 198 LYS A CA 1
ATOM 1548 C C . LYS A 1 198 ? 20.276 -4.127 -22.744 1.00 96.94 198 LYS A C 1
ATOM 1550 O O . LYS A 1 198 ? 20.836 -4.795 -21.880 1.00 96.94 198 LYS A O 1
ATOM 1555 N N . ILE A 1 199 ? 18.974 -4.207 -23.008 1.00 95.62 199 ILE A N 1
ATOM 1556 C CA . ILE A 1 199 ? 18.066 -5.134 -22.329 1.00 95.62 199 ILE A CA 1
ATOM 1557 C C . ILE A 1 199 ? 18.474 -6.574 -22.650 1.00 95.62 199 ILE A C 1
ATOM 1559 O O . ILE A 1 199 ? 18.614 -7.387 -21.742 1.00 95.62 199 ILE A O 1
ATOM 1563 N N . GLN A 1 200 ? 18.769 -6.865 -23.916 1.00 95.75 200 GLN A N 1
ATOM 1564 C CA . GLN A 1 200 ? 19.238 -8.178 -24.341 1.00 95.75 200 GLN A CA 1
ATOM 1565 C C . GLN A 1 200 ? 20.585 -8.542 -23.696 1.00 95.75 200 GLN A C 1
ATOM 1567 O O . GLN A 1 200 ? 20.722 -9.627 -23.137 1.00 95.75 200 GLN A O 1
ATOM 1572 N N . ALA A 1 201 ? 21.546 -7.611 -23.659 1.00 96.69 201 ALA A N 1
ATOM 1573 C CA . ALA A 1 201 ? 22.813 -7.822 -22.955 1.00 96.69 201 ALA A CA 1
ATOM 1574 C C . ALA A 1 201 ? 22.615 -8.074 -21.446 1.00 96.69 201 ALA A C 1
ATOM 1576 O O . ALA A 1 201 ? 23.302 -8.910 -20.856 1.00 96.69 201 ALA A O 1
ATOM 1577 N N . ALA A 1 202 ? 21.660 -7.387 -20.811 1.00 97.06 202 ALA A N 1
ATOM 1578 C CA . ALA A 1 202 ? 21.312 -7.598 -19.408 1.00 97.06 202 ALA A CA 1
ATOM 1579 C C . ALA A 1 202 ? 20.739 -9.004 -19.147 1.00 97.06 202 ALA A C 1
ATOM 1581 O O . ALA A 1 202 ? 21.093 -9.612 -18.134 1.00 97.06 202 ALA A O 1
ATOM 1582 N N . ILE A 1 203 ? 19.901 -9.516 -20.058 1.00 96.50 203 ILE A N 1
ATOM 1583 C CA . ILE A 1 203 ? 19.349 -10.879 -20.011 1.00 96.50 203 ILE A CA 1
ATOM 1584 C C . ILE A 1 203 ? 20.483 -11.903 -20.137 1.00 96.50 203 ILE A C 1
ATOM 1586 O O . ILE A 1 203 ? 20.648 -12.748 -19.262 1.00 96.50 203 ILE A O 1
ATOM 1590 N N . GLU A 1 204 ? 21.320 -11.774 -21.168 1.00 96.56 204 GLU A N 1
ATOM 1591 C CA . GLU A 1 204 ? 22.391 -12.731 -21.486 1.00 96.56 204 GLU A CA 1
ATOM 1592 C C . GLU A 1 204 ? 23.518 -12.768 -20.447 1.00 96.56 204 GLU A C 1
ATOM 1594 O O . GLU A 1 204 ? 24.187 -13.783 -20.274 1.00 96.56 204 GLU A O 1
ATOM 1599 N N . THR A 1 205 ? 23.747 -11.667 -19.728 1.00 95.62 205 THR A N 1
ATOM 1600 C CA . THR A 1 205 ? 24.817 -11.605 -18.719 1.00 95.62 205 THR A CA 1
ATOM 1601 C C . THR A 1 205 ? 24.381 -12.204 -17.370 1.00 95.62 205 THR A C 1
ATOM 1603 O O . THR A 1 205 ? 25.206 -12.346 -16.453 1.00 95.62 205 THR A O 1
ATOM 1606 N N . CYS A 1 206 ? 23.098 -12.552 -17.211 1.00 96.81 206 CYS A N 1
ATOM 1607 C CA . CYS A 1 206 ? 22.565 -13.111 -15.976 1.00 96.81 206 CYS A CA 1
ATOM 1608 C C . CYS A 1 206 ? 23.185 -14.494 -15.686 1.00 96.81 206 CYS A C 1
ATOM 1610 O O . CYS A 1 206 ? 23.017 -15.417 -16.467 1.00 96.81 206 CYS A O 1
ATOM 1612 N N . PRO A 1 207 ? 23.877 -14.694 -14.549 1.00 96.56 207 PRO A N 1
ATOM 1613 C CA . PRO A 1 207 ? 24.569 -15.956 -14.264 1.00 96.56 207 PRO A CA 1
ATOM 1614 C C . PRO A 1 207 ? 23.634 -17.124 -13.910 1.00 96.56 207 PRO A C 1
ATOM 1616 O O . PRO A 1 207 ? 24.106 -18.243 -13.735 1.00 96.56 207 PRO A O 1
ATOM 1619 N N . VAL A 1 208 ? 22.343 -16.853 -13.709 1.00 96.56 208 VAL A N 1
ATOM 1620 C CA . VAL A 1 208 ? 21.337 -17.821 -13.241 1.00 96.56 208 VAL A CA 1
ATOM 1621 C C . VAL A 1 208 ? 20.065 -17.794 -14.093 1.00 96.56 208 VAL A C 1
ATOM 1623 O O . VAL A 1 208 ? 19.046 -18.330 -13.665 1.00 96.56 208 VAL A O 1
ATOM 1626 N N . ASP A 1 209 ? 20.103 -17.116 -15.246 1.00 95.88 209 ASP A N 1
ATOM 1627 C CA . ASP A 1 209 ? 18.988 -17.003 -16.197 1.00 95.88 209 ASP A CA 1
ATOM 1628 C C . ASP A 1 209 ? 17.646 -16.636 -15.539 1.00 95.88 209 ASP A C 1
ATOM 1630 O O . ASP A 1 209 ? 16.580 -17.152 -15.871 1.00 95.88 209 ASP A O 1
ATOM 1634 N N . CYS A 1 210 ? 17.688 -15.738 -14.549 1.00 95.06 210 CYS A N 1
ATOM 1635 C CA . CYS A 1 210 ? 16.497 -15.321 -13.809 1.00 95.06 210 CYS A CA 1
ATOM 1636 C C . CYS A 1 210 ? 15.675 -14.240 -14.527 1.00 95.06 210 CYS A C 1
ATOM 1638 O O . CYS A 1 210 ? 14.824 -13.635 -13.885 1.00 95.06 210 CYS A O 1
ATOM 1640 N N . ILE A 1 211 ? 15.959 -13.923 -15.792 1.00 94.94 211 ILE A N 1
ATOM 1641 C CA . ILE A 1 211 ? 15.274 -12.867 -16.549 1.00 94.94 211 ILE A CA 1
ATOM 1642 C C . ILE A 1 211 ? 14.630 -13.504 -17.784 1.00 94.94 211 ILE A C 1
ATOM 1644 O O . ILE A 1 211 ? 15.323 -14.205 -18.520 1.00 94.94 211 ILE A O 1
ATOM 1648 N N . THR A 1 212 ? 13.328 -13.287 -17.986 1.00 89.56 212 THR A N 1
ATOM 1649 C CA . THR A 1 212 ? 12.514 -13.902 -19.057 1.00 89.56 212 THR A CA 1
ATOM 1650 C C . THR A 1 212 ? 11.698 -12.883 -19.818 1.00 89.56 212 THR A C 1
ATOM 1652 O O . THR A 1 212 ? 11.129 -12.007 -19.129 1.00 89.56 212 THR A O 1
#

pLDDT: mean 76.65, std 22.61, range [30.58, 97.69]

Foldseek 3Di:
DDDDDDDDDDDDDDDDDDDDDDDDDDDDDDDDDDDDDDDDDDDDDDDDPPPPPPPPPPDALLVDDLCVLLPHDLPDDLVSLVVSLVVLLVCLPCVNPNPRSVVSNVSSVRSCVQCNDPVSSVVSVVVVVVVVVVVVPPVPPQAEAEPDDPPDDDFKFFQQVQFPLPCQLCVLPVCQWDADPPSSGIGGRYTCPDPPVSNVRSQVVRPRNRMD

InterPro domains:
  IPR001623 DnaJ domain [PF00226] (65-125)
  IPR001623 DnaJ domain [PR00625] (67-85)
  IPR001623 DnaJ domain [PR00625] (85-100)
  IPR001623 DnaJ domain [PS50076] (65-128)
  IPR001623 DnaJ domain [SM00271] (64-120)
  IPR001623 DnaJ domain [cd06257] (65-117)
  IPR036869 Chaperone J-domain superfamily [G3DSA:1.10.287.110] (49-138)
  IPR036869 Chaperone J-domain superfamily [SSF46565] (62-147)

Radius of gyration: 33.84 Å; chains: 1; bounding box: 71×55×107 Å

Sequence (212 aa):
MSPLAWLLPPHAPAPITSPFIAKNSTRSPRLFGSYLPAPRKPRDGSWPCKASSSSSSSFSVTDFDLYDLLGIDNSSDQSQIKLAYRKLQKRCHPDIAGRAGHDMAIILNEAYAVLSDPISRLAYDKEQEKITEFRGYTGKPIYSVWFGSEIERRAVFVDEVKCVGCLKCALFAEKTFAIESVYGRARAVGQWADPEHKIQAAIETCPVDCIT

Secondary structure (DSSP, 8-state):
------------------------------------------------------------GGGS-HHHHHT--TT--HHHHHHHHHHHHHHH-HHHHHHHHHHHHHHHHHHHHHHHSHHHHHHHHHHHHHHHHHTT--SS-TT-EE-S-TT------B-TTT-----HHHHH-TTT-EE-TTT--EE--EET-S-HHHHHHHHHT-TT--B-

Organism: Rhizophora mucronata (NCBI:txid61149)